Protein AF-A0A1C5D4B4-F1 (afdb_monomer_lite)

Sequence (252 aa):
MCGVSLRTAPATATHTYVEAVPEARPAKRSVLSTEDPLTTAADNFTTGEKWPTLVLRRTPERCGLTLFRKGRPLATHEWNATSPAPDHATVTATAEALSRAFALTDPRPLTHILRSTGNPPRHQSDLLAALS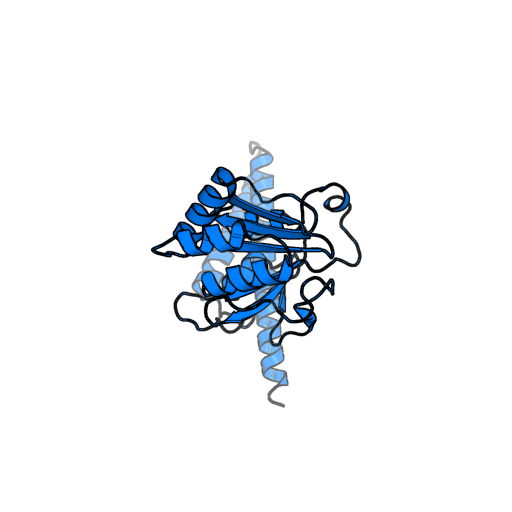LPPLPPGFGDRPEVLDTLPDARVLTRRGLLAGMRSTMTTQDGEHPRAPDGHEPRPPRWWVLRILGLLLFTAAAVHAWSAPDSHPLRATTATLVSLYTAARLTSAWRQRRRARGGAAAASE

Foldseek 3Di:
DQQWKKKWDDQALADIDIATDDDPDDDPVVVPDPDDSVLQVLLVVQAPPQAKDWDWDAAPFKTKIFIDHNSDTQAIAMAGQPDAFDDLVNLQSRLVSLCVRLVNPDSVVSSVLRRDHHDRLVSVQVNCVVSVHGGDQPCRNNDNCRCVPPPPIDIDHDPCNVVQCVQQNDDPPSDRRPRPPLDPPDDPVVVVVLVVLLVVLVVQLVVLVPDPPRDVVSNVVSVVSNVVSVVVVVVVVVSVVVVVVVVVVVVD

Radius of gyration: 24.99 Å; chains: 1; bounding box: 59×64×66 Å

Structure (mmCIF, N/CA/C/O backbone):
data_AF-A0A1C5D4B4-F1
#
_entry.id   AF-A0A1C5D4B4-F1
#
loop_
_atom_site.group_PDB
_atom_site.id
_atom_site.type_symbol
_atom_site.label_atom_id
_atom_site.label_alt_id
_atom_site.label_comp_id
_atom_site.label_asym_id
_atom_site.label_entity_id
_atom_site.label_seq_id
_atom_site.pdbx_PDB_ins_code
_atom_site.Cartn_x
_atom_site.Cartn_y
_atom_site.Cartn_z
_atom_site.occupancy
_atom_site.B_iso_or_equiv
_atom_site.auth_seq_id
_atom_site.auth_comp_id
_atom_site.auth_asym_id
_atom_site.auth_atom_id
_atom_site.pdbx_PDB_model_num
ATOM 1 N N . MET A 1 1 ? 15.988 3.962 -6.054 1.00 43.75 1 MET A N 1
ATOM 2 C CA . MET A 1 1 ? 15.905 2.505 -5.802 1.00 43.75 1 MET A CA 1
ATOM 3 C C . MET A 1 1 ? 16.142 2.261 -4.325 1.00 43.75 1 MET A C 1
ATOM 5 O O . MET A 1 1 ? 17.289 2.296 -3.889 1.00 43.75 1 MET A O 1
ATOM 9 N N . CYS A 1 2 ? 15.069 2.085 -3.560 1.00 46.50 2 CYS A N 1
ATOM 10 C CA . CYS A 1 2 ? 15.152 1.810 -2.130 1.00 46.50 2 CYS A CA 1
ATOM 11 C C . CYS A 1 2 ? 15.635 0.373 -1.927 1.00 46.50 2 CYS A C 1
ATOM 13 O O . CYS A 1 2 ? 15.047 -0.570 -2.448 1.00 46.50 2 CYS A O 1
ATOM 15 N N . GLY A 1 3 ? 16.776 0.221 -1.260 1.00 54.84 3 GLY A N 1
ATOM 16 C CA . GLY A 1 3 ? 17.421 -1.067 -1.013 1.00 54.84 3 GLY A CA 1
ATOM 17 C C . GLY A 1 3 ? 16.862 -1.756 0.223 1.00 54.84 3 GLY A C 1
ATOM 18 O O . GLY A 1 3 ? 17.639 -2.054 1.114 1.00 54.84 3 GLY A O 1
ATOM 19 N N . VAL A 1 4 ? 15.542 -1.932 0.292 1.00 65.31 4 VAL A N 1
ATOM 20 C CA . VAL A 1 4 ? 14.860 -2.560 1.431 1.00 65.31 4 VAL A CA 1
ATOM 21 C C . VAL A 1 4 ? 14.220 -3.856 0.946 1.00 65.31 4 VAL A C 1
ATOM 23 O O . VAL A 1 4 ? 13.516 -3.861 -0.066 1.00 65.31 4 VAL A O 1
ATOM 26 N N . SER A 1 5 ? 14.505 -4.957 1.637 1.00 70.44 5 SER A N 1
ATOM 27 C CA . SER A 1 5 ? 13.829 -6.237 1.423 1.00 70.44 5 SER A CA 1
ATOM 28 C C . SER A 1 5 ? 12.425 -6.178 2.029 1.00 70.44 5 SER A C 1
ATOM 30 O O . SER A 1 5 ? 12.237 -5.588 3.088 1.00 70.44 5 SER A O 1
ATOM 32 N N . LEU A 1 6 ? 11.428 -6.754 1.361 1.00 76.69 6 LEU A N 1
ATOM 33 C CA . LEU A 1 6 ? 10.029 -6.673 1.799 1.00 76.69 6 LEU A CA 1
ATOM 34 C C . LEU A 1 6 ? 9.461 -8.064 1.999 1.00 76.69 6 LEU A C 1
ATOM 36 O O . LEU A 1 6 ? 9.812 -8.980 1.254 1.00 76.69 6 LEU A O 1
ATOM 40 N N . ARG A 1 7 ? 8.530 -8.203 2.937 1.00 80.19 7 ARG A N 1
ATOM 41 C CA . ARG A 1 7 ? 7.702 -9.396 3.078 1.00 80.19 7 ARG A CA 1
ATOM 42 C C . ARG A 1 7 ? 6.258 -9.020 2.774 1.00 80.19 7 ARG A C 1
ATOM 44 O O . ARG A 1 7 ? 5.765 -8.002 3.245 1.00 80.19 7 ARG A O 1
ATOM 51 N N . THR A 1 8 ? 5.606 -9.812 1.930 1.00 83.31 8 THR A N 1
ATOM 52 C CA . THR A 1 8 ? 4.201 -9.632 1.555 1.00 83.31 8 THR A CA 1
ATOM 53 C C . THR A 1 8 ? 3.397 -10.834 2.013 1.00 83.31 8 THR A C 1
ATOM 55 O O . THR A 1 8 ? 3.840 -11.958 1.778 1.00 83.31 8 THR A O 1
ATOM 58 N N . ALA A 1 9 ? 2.223 -10.617 2.594 1.00 81.62 9 ALA A N 1
ATOM 59 C CA . ALA A 1 9 ? 1.297 -11.684 2.966 1.00 81.62 9 ALA A CA 1
ATOM 60 C C . ALA A 1 9 ? -0.116 -11.346 2.465 1.00 81.62 9 ALA A C 1
ATOM 62 O O . ALA A 1 9 ? -0.526 -10.184 2.570 1.00 81.62 9 ALA A O 1
ATOM 63 N N . PRO A 1 10 ? -0.862 -12.311 1.901 1.00 80.62 10 PRO A N 1
ATOM 64 C CA . PRO A 1 10 ? -2.248 -12.074 1.519 1.00 80.62 10 PRO A CA 1
ATOM 65 C C . PRO A 1 10 ? -3.087 -11.800 2.772 1.00 80.62 10 PRO A C 1
ATOM 67 O O . PRO A 1 10 ? -2.999 -12.521 3.762 1.00 80.62 10 PRO A O 1
ATOM 70 N N . ALA A 1 11 ? -3.889 -10.738 2.734 1.00 80.31 11 ALA A N 1
ATOM 71 C CA . ALA A 1 11 ? -4.810 -10.392 3.813 1.00 80.31 11 ALA A CA 1
ATOM 72 C C . ALA A 1 11 ? -6.231 -10.868 3.490 1.00 80.31 11 ALA A C 1
ATOM 74 O O . ALA A 1 11 ? -6.912 -11.470 4.314 1.00 80.31 11 ALA A O 1
ATOM 75 N N . THR A 1 12 ? -6.669 -10.595 2.260 1.00 76.25 12 THR A N 1
ATOM 76 C CA . THR A 1 12 ? -7.921 -11.069 1.650 1.00 76.25 12 THR A CA 1
ATOM 77 C C . THR A 1 12 ? -7.697 -11.220 0.144 1.00 76.25 12 THR A C 1
ATOM 79 O O . THR A 1 12 ? -6.627 -10.880 -0.356 1.00 76.25 12 THR A O 1
ATOM 82 N N . ALA A 1 13 ? -8.716 -11.651 -0.605 1.00 71.31 13 ALA A N 1
ATOM 83 C CA . ALA A 1 13 ? -8.653 -11.744 -2.067 1.00 71.31 13 ALA A CA 1
ATOM 84 C C . ALA A 1 13 ? -8.304 -10.415 -2.775 1.00 71.31 13 ALA A C 1
ATOM 86 O O . ALA A 1 13 ? -7.868 -10.430 -3.921 1.00 71.31 13 ALA A O 1
ATOM 87 N N . THR A 1 14 ? -8.496 -9.267 -2.115 1.00 76.31 14 THR A N 1
ATOM 88 C CA . THR A 1 14 ? -8.289 -7.928 -2.696 1.00 76.31 14 THR A CA 1
ATOM 89 C C . THR A 1 14 ? -7.272 -7.073 -1.937 1.00 76.31 14 THR A C 1
ATOM 91 O O . THR A 1 14 ? -7.019 -5.936 -2.333 1.00 76.31 14 THR A O 1
ATOM 94 N N . HIS A 1 15 ? -6.670 -7.598 -0.864 1.00 82.50 15 HIS A N 1
ATOM 95 C CA . HIS A 1 15 ? -5.750 -6.847 -0.007 1.00 82.50 15 HIS A CA 1
ATOM 96 C C . HIS A 1 15 ? -4.505 -7.662 0.338 1.00 82.50 15 HIS A C 1
ATOM 98 O O . HIS A 1 15 ? -4.584 -8.852 0.641 1.00 82.50 15 HIS A O 1
ATOM 104 N N . THR A 1 16 ? -3.365 -6.977 0.393 1.00 83.75 16 THR A N 1
ATOM 105 C CA . THR A 1 16 ? -2.057 -7.571 0.689 1.00 83.75 16 THR A CA 1
ATOM 106 C C . THR A 1 16 ? -1.363 -6.752 1.768 1.00 83.75 16 THR A C 1
ATOM 108 O O . THR A 1 16 ? -1.218 -5.538 1.624 1.00 83.75 16 THR A O 1
ATOM 111 N N . TYR A 1 17 ? -0.901 -7.409 2.830 1.00 84.88 17 TYR A N 1
ATOM 112 C CA . TYR A 1 17 ? -0.001 -6.793 3.798 1.00 84.88 17 TYR A CA 1
ATOM 113 C C . TYR A 1 17 ? 1.412 -6.734 3.239 1.00 84.88 17 TYR A C 1
ATOM 115 O O . TYR A 1 17 ? 1.869 -7.664 2.573 1.00 84.88 17 TYR A O 1
ATOM 123 N N . VAL A 1 18 ? 2.118 -5.652 3.554 1.00 83.31 18 VAL A N 1
ATOM 124 C CA . VAL A 1 18 ? 3.522 -5.461 3.197 1.00 83.31 18 VAL A CA 1
ATOM 125 C C . VAL A 1 18 ? 4.261 -4.959 4.428 1.00 83.31 18 VAL A C 1
ATOM 127 O O . VAL A 1 18 ? 3.877 -3.944 5.003 1.00 83.31 18 VAL A O 1
ATOM 130 N N . GLU A 1 19 ? 5.332 -5.646 4.809 1.00 83.38 19 GLU A N 1
ATOM 131 C CA . GLU A 1 19 ? 6.266 -5.195 5.840 1.00 83.38 19 GLU A CA 1
ATOM 132 C C . GLU A 1 19 ? 7.680 -5.049 5.263 1.00 83.38 19 GLU A C 1
ATOM 134 O O . GLU A 1 19 ? 8.065 -5.742 4.314 1.00 83.38 19 GLU A O 1
ATOM 139 N N . ALA A 1 20 ? 8.466 -4.136 5.831 1.00 77.06 20 ALA A N 1
ATOM 140 C CA . ALA A 1 20 ? 9.891 -4.040 5.549 1.00 77.06 20 ALA A CA 1
ATOM 141 C C . ALA A 1 20 ? 10.631 -5.073 6.403 1.00 77.06 20 ALA A C 1
ATOM 143 O O . ALA A 1 20 ? 10.491 -5.085 7.621 1.00 77.06 20 ALA A O 1
ATOM 144 N N . VAL A 1 21 ? 11.431 -5.925 5.767 1.00 71.62 21 VAL A N 1
ATOM 145 C CA . VAL A 1 21 ? 12.257 -6.911 6.466 1.00 71.62 21 VAL A CA 1
ATOM 146 C C . VAL A 1 21 ? 13.549 -6.224 6.909 1.00 71.62 21 VAL A C 1
ATOM 148 O O . VAL A 1 21 ? 14.267 -5.694 6.048 1.00 71.62 21 VAL A O 1
ATOM 151 N N . PRO A 1 22 ? 13.875 -6.220 8.213 1.00 64.44 22 PRO A N 1
ATOM 152 C CA . PRO A 1 22 ? 15.134 -5.667 8.686 1.00 64.44 22 PRO A CA 1
ATOM 153 C C . PRO A 1 22 ? 16.305 -6.467 8.100 1.00 64.44 22 PRO A C 1
ATOM 155 O O . PRO A 1 22 ? 16.443 -7.671 8.305 1.00 64.44 22 PRO A O 1
ATOM 158 N N . GLU A 1 23 ? 17.166 -5.807 7.321 1.00 59.28 23 GLU A N 1
ATOM 159 C CA . GLU A 1 23 ? 18.346 -6.465 6.761 1.00 59.28 23 GLU A CA 1
ATOM 160 C C . GLU A 1 23 ? 19.414 -6.645 7.849 1.00 59.28 23 GLU A C 1
ATOM 162 O O . GLU A 1 23 ? 19.837 -5.680 8.481 1.00 59.28 23 GLU A O 1
ATOM 167 N N . ALA A 1 24 ? 19.935 -7.869 7.999 1.00 50.56 24 ALA A N 1
ATOM 168 C CA . ALA A 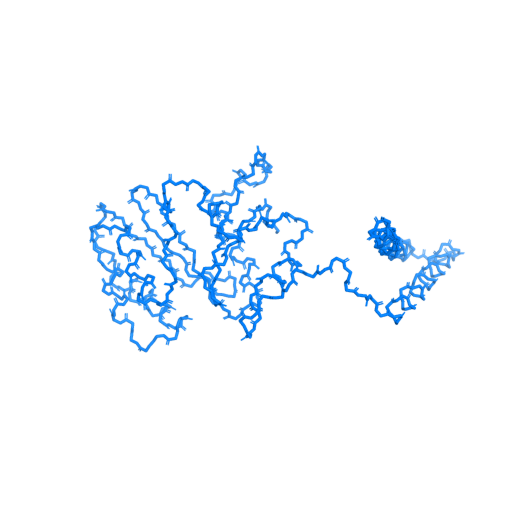1 24 ? 21.011 -8.192 8.947 1.00 50.56 24 ALA A CA 1
ATOM 169 C C . ALA A 1 24 ? 22.305 -7.372 8.735 1.00 50.56 24 ALA A C 1
ATOM 171 O O . ALA A 1 24 ? 23.169 -7.320 9.610 1.00 50.56 24 ALA A O 1
ATOM 172 N N . ARG A 1 25 ? 22.466 -6.734 7.567 1.00 47.28 25 ARG A N 1
ATOM 173 C CA . ARG A 1 25 ? 23.519 -5.750 7.290 1.00 47.28 25 ARG A CA 1
ATOM 174 C C . ARG A 1 25 ? 22.918 -4.551 6.554 1.00 47.28 25 ARG A C 1
ATOM 176 O O . ARG A 1 25 ? 22.780 -4.629 5.333 1.00 47.28 25 ARG A O 1
ATOM 183 N N . PRO A 1 26 ? 22.594 -3.446 7.248 1.00 52.06 26 PRO A N 1
ATOM 184 C CA . PRO A 1 26 ? 22.059 -2.261 6.593 1.00 52.06 26 PRO A CA 1
ATOM 185 C C . PRO A 1 26 ? 23.068 -1.731 5.569 1.00 52.06 26 PRO A C 1
ATOM 187 O O . PRO A 1 26 ? 24.262 -1.581 5.850 1.00 52.06 26 PRO A O 1
ATOM 190 N N . ALA A 1 27 ? 22.611 -1.454 4.348 1.00 51.59 27 ALA A N 1
ATOM 191 C CA . ALA A 1 27 ? 23.454 -0.810 3.350 1.00 51.59 27 ALA A CA 1
ATOM 192 C C . ALA A 1 27 ? 23.889 0.577 3.863 1.00 51.59 27 ALA A C 1
ATOM 194 O O . ALA A 1 27 ? 23.073 1.325 4.385 1.00 51.59 27 ALA A O 1
ATOM 195 N N . LYS A 1 28 ? 25.151 0.985 3.649 1.00 48.19 28 LYS A N 1
ATOM 196 C CA . LYS A 1 28 ? 25.704 2.278 4.132 1.00 48.19 28 LYS A CA 1
ATOM 197 C C . LYS A 1 28 ? 24.848 3.524 3.815 1.00 48.19 28 LYS A C 1
ATOM 199 O O . LYS A 1 28 ? 25.012 4.547 4.463 1.00 48.19 28 LYS A O 1
ATOM 204 N N . ARG A 1 29 ? 23.948 3.450 2.825 1.00 44.69 29 ARG A N 1
ATOM 205 C CA . ARG A 1 29 ? 23.011 4.522 2.447 1.00 44.69 29 ARG A CA 1
ATOM 206 C C . ARG A 1 29 ? 21.689 4.535 3.227 1.00 44.69 29 ARG A C 1
ATOM 208 O O . ARG A 1 29 ? 21.081 5.594 3.285 1.00 44.69 29 ARG A O 1
ATOM 215 N N . SER A 1 30 ? 21.236 3.418 3.803 1.00 42.78 30 SER A N 1
ATOM 216 C CA . SER A 1 30 ? 19.984 3.374 4.580 1.00 42.78 30 SER A CA 1
ATOM 217 C C . SER A 1 30 ? 20.132 4.002 5.968 1.00 42.78 30 SER A C 1
ATOM 219 O O . SER A 1 30 ? 19.149 4.455 6.530 1.00 42.78 30 SER A O 1
ATOM 221 N N . VAL A 1 31 ? 21.363 4.100 6.482 1.00 46.94 31 VAL A N 1
ATOM 222 C CA . VAL A 1 31 ? 21.688 4.743 7.771 1.00 46.94 31 VAL A CA 1
ATOM 223 C C . VAL A 1 31 ? 21.490 6.270 7.735 1.00 46.94 31 VAL A C 1
ATOM 225 O O . VAL A 1 31 ? 21.356 6.898 8.775 1.00 46.94 31 VAL A O 1
ATOM 228 N N . LEU A 1 32 ? 21.454 6.874 6.541 1.00 37.88 32 LEU A N 1
ATOM 229 C CA . LEU A 1 32 ? 21.316 8.325 6.352 1.00 37.88 32 LEU A CA 1
ATOM 230 C C . LEU A 1 32 ? 19.879 8.776 6.055 1.00 37.88 32 LEU A C 1
ATOM 232 O O . LEU A 1 32 ? 19.644 9.970 5.896 1.00 37.88 32 LEU A O 1
ATOM 236 N N . SER A 1 33 ? 18.928 7.847 5.930 1.00 42.91 33 SER A N 1
ATOM 237 C CA . SER A 1 33 ? 17.531 8.195 5.683 1.00 42.91 33 SER A CA 1
ATOM 238 C C . SER A 1 33 ? 16.797 8.288 7.016 1.00 42.91 33 SER A C 1
ATOM 240 O O . SER A 1 33 ? 16.675 7.301 7.733 1.00 42.91 33 SER A O 1
ATOM 242 N N . THR A 1 34 ? 16.336 9.490 7.352 1.00 51.94 34 THR A N 1
ATOM 243 C CA . THR A 1 34 ? 15.424 9.751 8.477 1.00 51.94 34 THR A CA 1
ATOM 244 C C . THR A 1 34 ? 13.981 9.354 8.161 1.00 51.94 34 THR A C 1
ATOM 246 O O . THR A 1 34 ? 13.129 9.381 9.047 1.00 51.94 34 THR A O 1
ATOM 249 N N . GLU A 1 35 ? 13.694 9.002 6.906 1.00 55.44 35 GLU A N 1
ATOM 250 C CA . GLU A 1 35 ? 12.378 8.558 6.466 1.00 55.44 35 GLU A CA 1
ATOM 251 C C . GLU A 1 35 ? 12.188 7.065 6.729 1.00 55.44 35 GLU A C 1
ATOM 253 O O . GLU A 1 35 ? 13.082 6.246 6.516 1.00 55.44 35 GLU A O 1
ATOM 258 N N . ASP A 1 36 ? 10.984 6.717 7.177 1.00 67.88 36 ASP A N 1
ATOM 259 C CA . ASP A 1 36 ? 10.576 5.334 7.384 1.00 67.88 36 ASP A CA 1
ATOM 260 C C . ASP A 1 36 ? 10.713 4.549 6.060 1.00 67.88 36 ASP A C 1
ATOM 262 O O . ASP A 1 36 ? 10.088 4.927 5.058 1.00 67.88 36 ASP A O 1
ATOM 266 N N . PRO A 1 37 ? 11.500 3.454 6.028 1.00 68.69 37 PRO A N 1
ATOM 267 C CA . PRO A 1 37 ? 11.786 2.694 4.813 1.00 68.69 37 PRO A CA 1
ATOM 268 C C . PRO A 1 37 ? 10.524 2.242 4.075 1.00 68.69 37 PRO A C 1
ATOM 270 O O . PRO A 1 37 ? 10.536 2.143 2.847 1.00 68.69 37 PRO A O 1
ATOM 273 N N . LEU A 1 38 ? 9.425 2.005 4.799 1.00 73.19 38 LEU A N 1
ATOM 274 C CA . LEU A 1 38 ? 8.149 1.577 4.228 1.00 73.19 38 LEU A CA 1
ATOM 275 C C . LEU A 1 38 ? 7.438 2.704 3.468 1.00 73.19 38 LEU A C 1
ATOM 277 O O . LEU A 1 38 ? 6.719 2.462 2.504 1.00 73.19 38 LEU A O 1
ATOM 281 N N . THR A 1 39 ? 7.699 3.947 3.855 1.00 72.19 39 THR A N 1
ATOM 282 C CA . THR A 1 39 ? 7.137 5.157 3.240 1.00 72.19 39 THR A CA 1
ATOM 283 C C . THR A 1 39 ? 7.833 5.453 1.920 1.00 72.19 39 THR A C 1
ATOM 285 O O . THR A 1 39 ? 7.178 5.639 0.896 1.00 72.19 39 THR A O 1
ATOM 288 N N . THR A 1 40 ? 9.166 5.374 1.902 1.00 70.62 40 THR A N 1
ATOM 289 C CA . THR A 1 40 ? 9.937 5.483 0.658 1.00 70.62 40 THR A CA 1
ATOM 290 C C . THR A 1 40 ? 9.654 4.303 -0.279 1.00 70.62 40 THR A C 1
ATOM 292 O O . THR A 1 40 ? 9.692 4.430 -1.503 1.00 70.62 40 THR A O 1
ATOM 295 N N . ALA A 1 41 ? 9.364 3.126 0.273 1.00 70.81 41 ALA A N 1
ATOM 296 C CA . ALA A 1 41 ? 8.949 1.962 -0.495 1.00 70.81 41 ALA A CA 1
ATOM 297 C C . ALA A 1 41 ? 7.549 2.152 -1.120 1.00 70.81 41 ALA A C 1
ATOM 299 O O . ALA A 1 41 ? 7.382 1.906 -2.315 1.00 70.81 41 ALA A O 1
ATOM 300 N N . ALA A 1 42 ? 6.582 2.679 -0.359 1.00 71.31 42 ALA A N 1
ATOM 301 C CA . ALA A 1 42 ? 5.220 2.957 -0.822 1.00 71.31 42 ALA A CA 1
ATOM 302 C C . ALA A 1 42 ? 5.162 3.950 -1.996 1.00 71.31 42 ALA A C 1
ATOM 304 O O . ALA A 1 42 ? 4.368 3.751 -2.919 1.00 71.31 42 ALA A O 1
ATOM 305 N N . ASP A 1 43 ? 6.029 4.968 -2.015 1.00 70.00 43 ASP A N 1
ATOM 306 C CA . ASP A 1 43 ? 6.180 5.875 -3.165 1.00 70.00 43 ASP A CA 1
ATOM 307 C C . ASP A 1 43 ? 6.513 5.088 -4.453 1.00 70.00 43 ASP A C 1
ATOM 309 O O . ASP A 1 43 ? 5.812 5.153 -5.470 1.00 70.00 43 ASP A O 1
ATOM 313 N N . ASN A 1 44 ? 7.508 4.201 -4.373 1.00 68.44 44 ASN A N 1
ATOM 314 C CA . ASN A 1 44 ? 7.907 3.376 -5.512 1.00 68.44 44 ASN A CA 1
ATOM 315 C C . ASN A 1 44 ? 6.820 2.369 -5.935 1.00 68.44 44 ASN A C 1
ATOM 317 O O . ASN A 1 44 ? 6.689 2.108 -7.129 1.00 68.44 44 ASN A O 1
ATOM 321 N N . PHE A 1 45 ? 6.043 1.804 -5.001 1.00 67.31 45 PHE A N 1
ATOM 322 C CA . PHE A 1 45 ? 4.991 0.821 -5.326 1.00 67.31 45 PHE A CA 1
ATOM 323 C C . PHE A 1 45 ? 3.775 1.440 -5.975 1.00 67.31 45 PHE A C 1
ATOM 325 O O . PHE A 1 45 ? 3.186 0.859 -6.879 1.00 67.31 45 PHE A O 1
ATOM 332 N N . THR A 1 46 ? 3.392 2.616 -5.500 1.00 66.44 46 THR A N 1
ATOM 333 C CA . THR A 1 46 ? 2.186 3.273 -5.987 1.00 66.44 46 THR A CA 1
ATOM 334 C C . THR A 1 46 ? 2.439 4.039 -7.281 1.00 66.44 46 THR A C 1
ATOM 336 O O . THR A 1 46 ? 1.487 4.467 -7.931 1.00 66.44 46 THR A O 1
ATOM 339 N N . THR A 1 47 ? 3.696 4.200 -7.705 1.00 66.50 47 THR A N 1
ATOM 340 C CA . THR A 1 47 ? 4.050 4.860 -8.965 1.00 66.50 47 THR A CA 1
ATOM 341 C C . THR A 1 47 ? 3.526 4.072 -10.175 1.00 66.50 47 THR A C 1
ATOM 343 O O . THR A 1 47 ? 4.014 2.995 -10.499 1.00 66.50 47 THR A O 1
ATOM 346 N N . GLY A 1 48 ? 2.546 4.645 -10.884 1.00 66.19 48 GLY A N 1
ATOM 347 C CA . GLY A 1 48 ? 1.922 4.044 -12.075 1.00 66.19 48 GLY A CA 1
ATOM 348 C C . GLY A 1 48 ? 0.683 3.192 -11.789 1.00 66.19 48 GLY A C 1
ATOM 349 O O . GLY A 1 48 ? -0.032 2.826 -12.720 1.00 66.19 48 GLY A O 1
ATOM 350 N N . GLU A 1 49 ? 0.381 2.956 -10.516 1.00 70.75 49 GLU A N 1
ATOM 351 C CA . GLU A 1 49 ? -0.740 2.137 -10.077 1.00 70.75 49 GLU A CA 1
ATOM 352 C C . GLU A 1 49 ? -1.968 2.988 -9.714 1.00 70.75 49 GLU A C 1
ATOM 354 O O . GLU A 1 49 ? -1.871 4.162 -9.334 1.00 70.75 49 GLU A O 1
ATOM 359 N N . LYS A 1 50 ? -3.165 2.413 -9.882 1.00 72.94 50 LYS A N 1
ATOM 360 C CA . LYS A 1 50 ? -4.439 3.121 -9.636 1.00 72.94 50 LYS A CA 1
ATOM 361 C C . LYS A 1 50 ? -4.960 2.958 -8.207 1.00 72.94 50 LYS A C 1
ATOM 363 O O . LYS A 1 50 ? -5.774 3.784 -7.780 1.00 72.94 50 LYS A O 1
ATOM 368 N N . TRP A 1 51 ? -4.508 1.925 -7.503 1.00 78.38 51 TRP A N 1
ATOM 369 C CA . TRP A 1 51 ? -4.968 1.561 -6.167 1.00 78.38 51 TRP A CA 1
ATOM 370 C C . TRP A 1 51 ? -4.299 2.418 -5.074 1.00 78.38 51 TRP A C 1
ATOM 372 O O . TRP A 1 51 ? -3.148 2.838 -5.231 1.00 78.38 51 TRP A O 1
ATOM 382 N N . PRO A 1 52 ? -5.023 2.745 -3.987 1.00 86.94 52 PRO A N 1
ATOM 383 C CA . PRO A 1 52 ? -4.453 3.435 -2.834 1.00 86.94 52 PRO A CA 1
ATOM 384 C C . PRO A 1 52 ? -3.591 2.485 -1.991 1.00 86.94 52 PRO A C 1
ATOM 386 O O . PRO A 1 52 ? -3.807 1.278 -1.973 1.00 86.94 52 PRO A O 1
ATOM 389 N N . THR A 1 53 ? -2.620 3.029 -1.260 1.00 88.25 53 THR A N 1
ATOM 390 C CA . THR A 1 53 ? -1.830 2.287 -0.264 1.00 88.25 53 THR A CA 1
ATOM 391 C C . THR A 1 53 ? -1.942 2.978 1.082 1.00 88.25 53 THR A C 1
ATOM 393 O O . THR A 1 53 ? -1.747 4.187 1.170 1.00 88.25 53 THR A O 1
ATOM 396 N N . LEU A 1 54 ? -2.243 2.216 2.131 1.00 89.88 54 LEU A N 1
ATOM 397 C CA . LEU A 1 54 ? -2.306 2.720 3.497 1.00 89.88 54 LEU A CA 1
ATOM 398 C C . LEU A 1 54 ? -1.108 2.182 4.279 1.00 89.88 54 LEU A C 1
ATOM 400 O O . LEU A 1 54 ? -1.012 0.985 4.535 1.00 89.88 54 LEU A O 1
ATOM 404 N N . VAL A 1 55 ? -0.187 3.070 4.641 1.00 90.44 55 VAL A N 1
ATOM 405 C CA . VAL A 1 55 ? 0.950 2.748 5.505 1.00 90.44 55 VAL A CA 1
ATOM 406 C C . VAL A 1 55 ? 0.519 2.995 6.939 1.00 90.44 55 VAL A C 1
ATOM 408 O O . VAL A 1 55 ? 0.156 4.117 7.284 1.00 90.44 55 VAL A O 1
ATOM 411 N N . LEU A 1 56 ? 0.542 1.958 7.769 1.00 91.00 56 LEU A N 1
ATOM 412 C CA . LEU A 1 56 ? 0.193 2.043 9.183 1.00 91.00 56 LEU A CA 1
ATOM 413 C C . LEU A 1 56 ? 1.460 1.998 10.022 1.00 91.00 56 LEU A C 1
ATOM 415 O O . LEU A 1 56 ? 2.370 1.219 9.750 1.00 91.00 56 LEU A O 1
ATOM 419 N N . ARG A 1 57 ? 1.498 2.819 11.067 1.00 89.19 57 ARG A N 1
ATOM 420 C CA . ARG A 1 57 ? 2.588 2.855 12.038 1.00 89.19 57 ARG A CA 1
ATOM 421 C C . ARG A 1 57 ? 2.021 2.677 13.432 1.00 89.19 57 ARG A C 1
ATOM 423 O O . ARG A 1 57 ? 0.953 3.208 13.747 1.00 89.19 57 ARG A O 1
ATOM 430 N N . ARG A 1 58 ? 2.740 1.940 14.266 1.00 87.69 58 ARG A N 1
ATOM 431 C CA . ARG A 1 58 ? 2.411 1.772 15.676 1.00 87.69 58 ARG A CA 1
ATOM 432 C C . ARG A 1 58 ? 3.698 1.681 16.478 1.00 87.69 58 ARG A C 1
ATOM 434 O O . ARG A 1 58 ? 4.562 0.865 16.179 1.00 87.69 58 ARG A O 1
ATOM 441 N N . THR A 1 59 ? 3.799 2.535 17.479 1.00 80.88 59 THR A N 1
ATOM 442 C CA . THR A 1 59 ? 4.771 2.477 18.565 1.00 80.88 59 THR A CA 1
ATOM 443 C C . THR A 1 59 ? 3.995 2.409 19.886 1.00 80.88 59 THR A C 1
ATOM 445 O O . THR A 1 59 ? 2.783 2.649 19.883 1.00 80.88 59 THR A O 1
ATOM 448 N N . PRO A 1 60 ? 4.651 2.108 21.021 1.00 73.75 60 PRO A N 1
ATOM 449 C CA . PRO A 1 60 ? 3.968 2.043 22.315 1.00 73.75 60 PRO A CA 1
ATOM 450 C C . PRO A 1 60 ? 3.197 3.322 22.681 1.00 73.75 60 PRO A C 1
ATOM 452 O O . PRO A 1 60 ? 2.176 3.255 23.356 1.00 73.75 60 PRO A O 1
ATOM 455 N N . GLU A 1 61 ? 3.656 4.485 22.210 1.00 76.94 61 GLU A N 1
ATOM 456 C CA . GLU A 1 61 ? 3.072 5.788 22.556 1.00 76.94 61 GLU A CA 1
ATOM 457 C C . GLU A 1 61 ? 2.200 6.394 21.443 1.00 76.94 61 GLU A C 1
ATOM 459 O O . GLU A 1 61 ? 1.369 7.267 21.711 1.00 76.94 61 GLU A O 1
ATOM 464 N N . ARG A 1 62 ? 2.395 5.978 20.183 1.00 85.56 62 ARG A N 1
ATOM 465 C CA . ARG A 1 62 ? 1.830 6.653 19.003 1.00 85.56 62 ARG A CA 1
ATOM 466 C C . ARG A 1 62 ? 1.335 5.649 17.972 1.00 85.56 62 ARG A C 1
ATOM 468 O O . ARG A 1 62 ? 2.024 4.695 17.624 1.00 85.56 62 ARG A O 1
ATOM 475 N N . CYS A 1 63 ? 0.157 5.897 17.416 1.00 89.31 63 CYS A N 1
ATOM 476 C CA . CYS A 1 63 ? -0.340 5.193 16.235 1.00 89.31 63 CYS A CA 1
ATOM 477 C C . CYS A 1 63 ? -0.502 6.196 15.102 1.00 89.31 63 CYS A C 1
ATOM 479 O O . CYS A 1 63 ? -1.003 7.291 15.319 1.00 89.31 63 CYS A O 1
ATOM 481 N N . GLY A 1 64 ? -0.116 5.834 13.888 1.00 90.62 64 GLY A N 1
ATOM 482 C CA . GLY A 1 64 ? -0.217 6.727 12.744 1.00 90.62 64 GLY A CA 1
ATOM 483 C C . GLY A 1 64 ? -0.610 6.008 11.471 1.00 90.62 64 GLY A C 1
ATOM 484 O O . GLY A 1 64 ? -0.564 4.778 11.375 1.00 90.62 64 GLY A O 1
ATOM 485 N N . LEU A 1 65 ? -0.994 6.804 10.485 1.00 93.62 65 LEU A N 1
ATOM 486 C CA . LEU A 1 65 ? -1.251 6.350 9.132 1.00 93.62 65 LEU A CA 1
ATOM 487 C C . LEU A 1 65 ? -0.751 7.364 8.114 1.00 93.62 65 LEU A C 1
ATOM 489 O O . LEU A 1 65 ? -0.729 8.572 8.358 1.00 93.62 65 LEU A O 1
ATOM 493 N N . THR A 1 66 ? -0.414 6.864 6.935 1.00 92.75 66 THR A N 1
ATOM 494 C CA . THR A 1 66 ? -0.168 7.681 5.753 1.00 92.75 66 THR A CA 1
ATOM 495 C C . THR A 1 66 ? -0.829 7.031 4.549 1.00 92.75 66 THR A C 1
ATOM 497 O O . THR A 1 66 ? -0.563 5.875 4.218 1.00 92.75 66 THR A O 1
ATOM 500 N N . LEU A 1 67 ? -1.709 7.780 3.893 1.00 92.19 67 LEU A N 1
ATOM 501 C CA . LEU A 1 67 ? -2.358 7.385 2.653 1.00 92.19 67 LEU A CA 1
ATOM 502 C C . LEU A 1 67 ? -1.479 7.795 1.471 1.00 92.19 67 LEU A C 1
ATOM 504 O O . LEU A 1 67 ? -1.187 8.976 1.297 1.00 92.19 67 LEU A O 1
ATOM 508 N N . PHE A 1 68 ? -1.138 6.837 0.621 1.00 89.69 68 PHE A N 1
ATOM 509 C CA . PHE A 1 68 ? -0.417 7.034 -0.629 1.00 89.69 68 PHE A CA 1
ATOM 510 C C . PHE A 1 68 ? -1.304 6.747 -1.836 1.00 89.69 68 PHE A C 1
ATOM 512 O O . PHE A 1 68 ? -2.111 5.814 -1.839 1.00 89.69 68 PHE A O 1
ATOM 519 N N . ARG A 1 69 ? -1.114 7.525 -2.903 1.00 85.25 69 ARG A N 1
ATOM 520 C CA . ARG A 1 69 ? -1.696 7.257 -4.221 1.00 85.25 69 ARG A CA 1
ATOM 521 C C . ARG A 1 69 ? -0.775 7.798 -5.306 1.00 85.25 69 ARG A C 1
ATOM 523 O O . ARG A 1 69 ? -0.375 8.958 -5.245 1.00 85.25 69 ARG A O 1
ATOM 530 N N . LYS A 1 70 ? -0.486 6.996 -6.337 1.00 84.38 70 LYS A N 1
ATOM 531 C CA . LYS A 1 70 ? 0.368 7.408 -7.469 1.00 84.38 70 LYS A CA 1
ATOM 532 C C . LYS A 1 70 ? 1.741 7.964 -7.040 1.00 84.38 70 LYS A C 1
ATOM 534 O O . LYS A 1 70 ? 2.182 8.978 -7.575 1.00 84.38 70 LYS A O 1
ATOM 539 N N . GLY A 1 71 ? 2.374 7.358 -6.041 1.00 78.19 71 GLY A N 1
ATOM 540 C CA . GLY A 1 71 ? 3.662 7.785 -5.481 1.00 78.19 71 GLY A CA 1
ATOM 541 C C . GLY A 1 71 ? 3.575 8.921 -4.460 1.00 78.19 71 GLY A C 1
ATOM 542 O O . GLY A 1 71 ? 4.544 9.242 -3.787 1.00 78.19 71 GLY A O 1
ATOM 543 N N . ARG A 1 72 ? 2.411 9.559 -4.291 1.00 83.81 72 ARG A N 1
ATOM 544 C CA . ARG A 1 72 ? 2.299 10.771 -3.470 1.00 83.81 72 ARG A CA 1
ATOM 545 C C . ARG A 1 72 ? 1.574 10.508 -2.152 1.00 83.81 72 ARG A C 1
ATOM 547 O O . ARG A 1 72 ? 0.515 9.870 -2.187 1.00 83.81 72 ARG A O 1
ATOM 554 N N . PRO A 1 73 ? 2.079 11.028 -1.017 1.00 88.56 73 PRO A N 1
ATOM 555 C CA . PRO A 1 73 ? 1.312 11.061 0.218 1.00 88.56 73 PRO A CA 1
ATOM 556 C C . PRO A 1 73 ? 0.142 12.035 0.040 1.00 88.56 73 PRO A C 1
ATOM 558 O O . PRO A 1 73 ? 0.328 13.184 -0.360 1.00 88.56 73 PRO A O 1
ATOM 561 N N . LEU A 1 74 ? -1.075 11.558 0.285 1.00 90.75 74 LEU A N 1
ATOM 562 C CA . LEU A 1 74 ? -2.306 12.343 0.182 1.00 90.75 74 LEU A CA 1
ATOM 563 C C . LEU A 1 74 ? -2.795 12.842 1.537 1.00 90.75 74 LEU A C 1
ATOM 565 O O . LEU A 1 74 ? -3.372 13.921 1.613 1.00 90.75 74 LEU A O 1
ATOM 569 N N . ALA A 1 75 ? -2.606 12.042 2.583 1.00 92.62 75 ALA A N 1
ATOM 570 C CA . ALA A 1 75 ? -3.012 12.386 3.934 1.00 92.62 75 ALA A CA 1
ATOM 571 C C . ALA A 1 75 ? -2.158 11.633 4.951 1.00 92.62 75 ALA A C 1
ATOM 573 O O . ALA A 1 75 ? -1.786 10.480 4.723 1.00 92.62 75 ALA A O 1
ATOM 574 N N . THR A 1 76 ? -1.899 12.279 6.081 1.00 92.94 76 THR A N 1
ATOM 575 C CA . THR A 1 76 ? -1.158 11.717 7.209 1.00 92.94 76 THR A CA 1
ATOM 576 C C . THR A 1 76 ? -1.917 12.051 8.476 1.00 92.94 76 THR A C 1
ATOM 578 O O . THR A 1 76 ? -2.358 13.185 8.642 1.00 92.94 76 THR A O 1
ATOM 581 N N . HIS A 1 77 ? -2.052 11.075 9.366 1.00 94.06 77 HIS A N 1
ATOM 582 C CA . HIS A 1 77 ? -2.693 11.274 10.660 1.00 94.06 77 HIS A CA 1
ATOM 583 C C . HIS A 1 77 ? -1.953 10.513 11.748 1.00 94.06 77 HIS A C 1
ATOM 585 O O . HIS A 1 77 ? -1.466 9.407 11.513 1.00 94.06 77 HIS A O 1
ATOM 591 N N . GLU A 1 78 ? -1.881 11.107 12.934 1.00 92.12 78 GLU A N 1
ATOM 592 C CA . GLU A 1 78 ? -1.247 10.528 14.115 1.00 92.12 78 GLU A CA 1
ATOM 593 C C . GLU A 1 78 ? -2.198 10.659 15.306 1.00 92.12 78 GLU A C 1
ATOM 595 O O . GLU A 1 78 ? -2.690 11.741 15.621 1.00 92.12 78 GLU A O 1
ATOM 600 N N . TRP A 1 79 ? -2.443 9.539 15.978 1.00 90.94 79 TRP A N 1
ATOM 601 C CA . TRP A 1 79 ? -3.042 9.486 17.299 1.00 90.94 79 TRP A CA 1
ATOM 602 C C . TRP A 1 79 ? -1.933 9.329 18.332 1.00 90.94 79 TRP A C 1
ATOM 604 O O . TRP A 1 79 ? -1.189 8.343 18.332 1.00 90.94 79 TRP A O 1
ATOM 614 N N . ASN A 1 80 ? -1.871 10.279 19.253 1.00 86.06 80 ASN A N 1
ATOM 615 C CA . ASN A 1 80 ? -0.996 10.228 20.410 1.00 86.06 80 ASN A CA 1
ATOM 616 C C . ASN A 1 80 ? -1.866 10.209 21.673 1.00 86.06 80 ASN A C 1
ATOM 618 O O . ASN A 1 80 ? -2.737 11.063 21.836 1.00 86.06 80 ASN A O 1
ATOM 622 N N . ALA A 1 81 ? -1.628 9.236 22.557 1.00 79.81 81 ALA A N 1
ATOM 623 C CA . ALA A 1 81 ? -2.408 9.051 23.780 1.00 79.81 81 ALA A CA 1
ATOM 624 C C . ALA A 1 81 ? -2.326 10.251 24.744 1.00 79.81 81 ALA A C 1
ATOM 626 O O . ALA A 1 81 ? -3.244 10.465 25.531 1.00 79.81 81 ALA A O 1
ATOM 627 N N . THR A 1 82 ? -1.241 11.031 24.683 1.00 79.69 82 THR A N 1
ATOM 628 C CA . THR A 1 82 ? -0.973 12.153 25.599 1.00 79.69 82 THR A CA 1
ATOM 629 C C . THR A 1 82 ? -1.223 13.526 24.979 1.00 79.69 82 THR A C 1
ATOM 631 O O . THR A 1 82 ? -1.182 14.532 25.685 1.00 79.69 82 THR A O 1
ATOM 634 N N . SER A 1 83 ? -1.474 13.597 23.669 1.00 76.75 83 SER A N 1
ATOM 635 C CA . SER A 1 83 ? -1.695 14.871 22.979 1.00 76.75 83 SER A CA 1
ATOM 636 C C . SER A 1 83 ? -3.162 15.300 23.019 1.00 76.75 83 SER A C 1
ATOM 638 O O . SER A 1 83 ? -4.057 14.451 23.068 1.00 76.75 83 SER A O 1
ATOM 640 N N . PRO A 1 84 ? -3.431 16.617 22.967 1.00 78.38 84 PRO A N 1
ATOM 641 C CA . PRO A 1 84 ? -4.787 17.121 22.804 1.00 78.38 84 PRO A CA 1
ATOM 642 C C . PRO A 1 84 ? -5.415 16.610 21.503 1.00 78.38 84 PRO A C 1
ATOM 644 O O . PRO A 1 84 ? -4.723 16.164 20.584 1.00 78.38 84 PRO A O 1
ATOM 647 N N . ALA A 1 85 ? -6.746 16.692 21.431 1.00 78.12 85 ALA A N 1
ATOM 648 C CA . ALA A 1 85 ? -7.487 16.266 20.253 1.00 78.12 85 ALA A CA 1
ATOM 649 C C . ALA A 1 85 ? -6.947 16.965 18.987 1.00 78.12 85 ALA A C 1
ATOM 651 O O . ALA A 1 85 ? -6.716 18.179 19.017 1.00 78.12 85 ALA A O 1
ATOM 652 N N . PRO A 1 86 ? -6.755 16.222 17.885 1.00 81.75 86 PRO A N 1
ATOM 653 C CA . PRO A 1 86 ? -6.210 16.772 16.654 1.00 81.75 86 PRO A CA 1
ATOM 654 C C . PRO A 1 86 ? -7.140 17.833 16.057 1.00 81.75 86 PRO A C 1
ATOM 656 O O . PRO A 1 86 ? -8.363 17.794 16.231 1.00 81.75 86 PRO A O 1
ATOM 659 N N . ASP A 1 87 ? -6.537 18.786 15.345 1.00 87.81 87 ASP A N 1
ATOM 660 C CA . ASP A 1 87 ? -7.246 19.892 14.709 1.00 87.81 87 ASP A CA 1
ATOM 661 C C . ASP A 1 87 ? -8.357 19.395 13.764 1.00 87.81 87 ASP A C 1
ATOM 663 O O . ASP A 1 87 ? -8.171 18.481 12.954 1.00 87.81 87 ASP A O 1
ATOM 667 N N . HIS A 1 88 ? -9.531 20.022 13.858 1.00 90.75 88 HIS A N 1
ATOM 668 C CA . HIS A 1 88 ? -10.721 19.583 13.139 1.00 90.75 88 HIS A CA 1
ATOM 669 C C . HIS A 1 88 ? -10.584 19.737 11.622 1.00 90.75 88 HIS A C 1
ATOM 671 O O . HIS A 1 88 ? -11.069 18.872 10.887 1.00 90.75 88 HIS A O 1
ATOM 677 N N . ALA A 1 89 ? -9.924 20.798 11.148 1.00 91.69 89 ALA A N 1
ATOM 678 C CA . ALA A 1 89 ? -9.728 21.014 9.717 1.00 91.69 89 ALA A CA 1
ATOM 679 C C . ALA A 1 89 ? -8.814 19.931 9.127 1.00 91.69 89 ALA A C 1
ATOM 681 O O . ALA A 1 89 ? -9.153 19.305 8.120 1.00 91.69 89 ALA A O 1
ATOM 682 N N . THR A 1 90 ? -7.712 19.632 9.816 1.00 91.25 90 THR A N 1
ATOM 683 C CA . THR A 1 90 ? -6.765 18.573 9.431 1.00 91.25 90 THR A CA 1
ATOM 684 C C . THR A 1 90 ? -7.423 17.187 9.406 1.00 91.25 90 THR A C 1
ATOM 686 O O . THR A 1 90 ? -7.260 16.420 8.450 1.00 91.25 90 THR A O 1
ATOM 689 N N . VAL A 1 91 ? -8.226 16.873 10.428 1.00 94.12 91 VAL A N 1
ATOM 690 C CA . VAL A 1 91 ? -8.971 15.609 10.511 1.00 94.12 91 VAL A CA 1
ATOM 691 C C . VAL A 1 91 ? -9.994 15.480 9.381 1.00 94.12 91 VAL A C 1
ATOM 693 O O . VAL A 1 91 ? -10.096 14.423 8.761 1.00 94.12 91 VAL A O 1
ATOM 696 N N . THR A 1 92 ? -10.726 16.552 9.080 1.00 94.94 92 THR A N 1
ATOM 697 C CA . THR A 1 92 ? -11.741 16.553 8.018 1.00 94.94 92 THR A CA 1
ATOM 698 C C . THR A 1 92 ? -11.099 16.348 6.646 1.00 94.94 92 THR A C 1
ATOM 700 O O . THR A 1 92 ? -11.531 15.476 5.896 1.00 94.94 92 THR A O 1
ATOM 703 N N . ALA A 1 93 ? -9.997 17.046 6.355 1.00 94.31 93 ALA A N 1
ATOM 704 C CA . ALA A 1 93 ? -9.244 16.858 5.113 1.00 94.31 93 ALA A CA 1
ATOM 705 C C . ALA A 1 93 ? -8.725 15.414 4.956 1.00 94.31 93 ALA A C 1
ATOM 707 O O . ALA A 1 93 ? -8.769 14.838 3.865 1.00 94.31 93 ALA A O 1
ATOM 708 N N . THR A 1 94 ? -8.279 14.798 6.055 1.00 95.31 94 THR A N 1
ATOM 709 C CA . THR A 1 94 ? -7.843 13.394 6.075 1.00 95.31 94 THR A CA 1
ATOM 710 C C . THR A 1 94 ? -9.009 12.438 5.812 1.00 95.31 94 THR A C 1
ATOM 712 O O . THR A 1 94 ? -8.889 11.537 4.979 1.00 95.31 94 THR A O 1
ATOM 715 N N . ALA A 1 95 ? -10.156 12.646 6.464 1.00 95.62 95 ALA A N 1
ATOM 716 C CA . ALA A 1 95 ? -11.371 11.859 6.248 1.00 95.62 95 ALA A CA 1
ATOM 717 C C . ALA A 1 95 ? -11.871 11.951 4.795 1.00 95.62 95 ALA A C 1
ATOM 719 O O . ALA A 1 95 ? -12.250 10.945 4.192 1.00 95.62 95 ALA A O 1
ATOM 720 N N . GLU A 1 96 ? -11.820 13.137 4.189 1.00 94.31 96 GLU A N 1
ATOM 721 C CA . GLU A 1 96 ? -12.153 13.354 2.777 1.00 94.31 96 GLU A CA 1
ATOM 722 C C . GLU A 1 96 ? -11.164 12.677 1.821 1.00 94.31 96 GLU A C 1
ATOM 724 O O . GLU A 1 96 ? -11.540 12.184 0.756 1.00 94.31 96 GLU A O 1
ATOM 729 N N . ALA A 1 97 ? -9.873 12.658 2.154 1.00 94.19 97 ALA A N 1
ATOM 730 C CA . ALA A 1 97 ? -8.878 11.946 1.359 1.00 94.19 97 ALA A CA 1
ATOM 731 C C . ALA A 1 97 ? -9.100 10.425 1.413 1.00 94.19 97 ALA A C 1
ATOM 733 O O . ALA A 1 97 ? -9.068 9.765 0.372 1.00 94.19 97 ALA A O 1
ATOM 734 N N . LEU A 1 98 ? -9.376 9.884 2.604 1.00 94.00 98 LEU A N 1
ATOM 735 C CA . LEU A 1 98 ? -9.659 8.464 2.815 1.00 94.00 98 LEU A CA 1
ATOM 736 C C . LEU A 1 98 ? -10.963 8.035 2.136 1.00 94.00 98 LEU A C 1
ATOM 738 O O . LEU A 1 98 ? -10.956 7.079 1.365 1.00 94.00 98 LEU A O 1
ATOM 742 N N . SER A 1 99 ? -12.058 8.767 2.342 1.00 92.94 99 SER A N 1
ATOM 743 C CA . SER A 1 99 ? -13.348 8.463 1.704 1.00 92.94 99 SER A CA 1
ATOM 744 C C . SER A 1 99 ? -13.249 8.457 0.178 1.00 92.94 99 SER A C 1
ATOM 746 O O . SER A 1 99 ? -13.716 7.518 -0.460 1.00 92.94 99 SER A O 1
ATOM 748 N N . ARG A 1 100 ? -12.542 9.422 -0.426 1.00 91.62 100 ARG A N 1
ATOM 749 C CA . ARG A 1 100 ? -12.288 9.429 -1.878 1.00 91.62 100 ARG A CA 1
ATOM 750 C C . ARG A 1 100 ? -11.407 8.274 -2.347 1.00 91.62 100 ARG A C 1
ATOM 752 O O . ARG A 1 100 ? -11.592 7.789 -3.461 1.00 91.62 100 ARG A O 1
ATOM 759 N N . ALA A 1 101 ? -10.417 7.868 -1.554 1.00 89.62 101 ALA A N 1
ATOM 760 C CA . ALA A 1 101 ? -9.518 6.775 -1.914 1.00 89.62 101 ALA A CA 1
ATOM 761 C C . ALA A 1 101 ? -10.209 5.405 -1.855 1.00 89.62 101 ALA A C 1
ATOM 763 O O . ALA A 1 101 ? -9.948 4.572 -2.720 1.00 89.62 101 ALA A O 1
ATOM 764 N N . PHE A 1 102 ? -11.106 5.211 -0.886 1.00 87.19 102 PHE A N 1
ATOM 765 C CA . PHE A 1 102 ? -11.832 3.960 -0.645 1.00 87.19 102 PHE A CA 1
ATOM 766 C C . PHE A 1 102 ? -13.297 3.992 -1.118 1.00 87.19 102 PHE A C 1
ATOM 768 O O . PHE A 1 102 ? -14.070 3.104 -0.782 1.00 87.19 102 PHE A O 1
ATOM 775 N N . ALA A 1 103 ? -13.672 4.998 -1.918 1.00 88.25 103 ALA A N 1
ATOM 776 C CA . ALA A 1 103 ? -15.008 5.171 -2.497 1.00 88.25 103 ALA A CA 1
ATOM 777 C C . ALA A 1 103 ? -16.165 5.137 -1.472 1.00 88.25 103 ALA A C 1
ATOM 779 O O . ALA A 1 103 ? -17.240 4.609 -1.752 1.00 88.25 103 ALA A O 1
ATOM 780 N N . LEU A 1 104 ? -15.957 5.727 -0.292 1.00 88.81 104 LEU A N 1
ATOM 781 C CA . LEU A 1 104 ? -16.994 5.873 0.729 1.00 88.81 104 LEU A CA 1
ATOM 782 C C . LEU A 1 104 ? -17.857 7.109 0.463 1.00 88.81 104 LEU A C 1
ATOM 784 O O . LEU A 1 104 ? -17.337 8.192 0.197 1.00 88.81 104 LEU A O 1
ATOM 788 N N . THR A 1 105 ? -19.175 6.953 0.594 1.00 88.31 105 THR A N 1
ATOM 789 C CA . THR A 1 105 ? -20.157 8.023 0.352 1.00 88.31 105 THR A CA 1
ATOM 790 C C . THR A 1 105 ? -20.156 9.097 1.444 1.00 88.31 105 THR A C 1
ATOM 792 O O . THR A 1 105 ? -20.376 10.266 1.144 1.00 88.31 105 THR A O 1
ATOM 795 N N . ASP A 1 106 ? -19.917 8.722 2.706 1.00 89.50 106 ASP A N 1
ATOM 796 C CA . ASP A 1 106 ? -19.985 9.633 3.858 1.00 89.50 106 ASP A CA 1
ATOM 797 C C . ASP A 1 106 ? -18.652 9.661 4.636 1.00 89.50 106 ASP A C 1
ATOM 799 O O . ASP A 1 106 ? -18.257 8.636 5.199 1.00 89.50 106 ASP A O 1
ATOM 803 N N . PRO A 1 107 ? -17.948 10.810 4.708 1.00 92.00 107 PRO A N 1
ATOM 804 C CA . PRO A 1 107 ? -16.708 10.942 5.473 1.00 92.00 107 PRO A CA 1
ATOM 805 C C . PRO A 1 107 ? -16.923 11.142 6.983 1.00 92.00 107 PRO A C 1
ATOM 807 O O . PRO A 1 107 ? -15.969 10.999 7.749 1.00 92.00 107 PRO A O 1
ATOM 810 N N . ARG A 1 108 ? -18.140 11.464 7.450 1.00 92.88 108 ARG A N 1
ATOM 811 C CA . ARG A 1 108 ? -18.402 11.826 8.859 1.00 92.88 108 ARG A CA 1
ATOM 812 C C . ARG A 1 108 ? -17.987 10.750 9.875 1.00 92.88 108 ARG A C 1
ATOM 814 O O . ARG A 1 108 ? -17.398 11.129 10.892 1.00 92.88 108 ARG A O 1
ATOM 821 N N . PRO A 1 109 ? -18.211 9.441 9.635 1.00 92.69 109 PRO A N 1
ATOM 822 C CA . PRO A 1 109 ? -17.738 8.397 10.545 1.00 92.69 109 PRO A CA 1
ATOM 823 C C . PRO A 1 109 ? -16.212 8.393 10.693 1.00 92.69 109 PRO A C 1
ATOM 825 O O . PRO A 1 109 ? -15.699 8.249 11.802 1.00 92.69 109 PRO A O 1
ATOM 828 N N . LEU A 1 110 ? -15.478 8.631 9.600 1.00 93.75 110 LEU A N 1
ATOM 829 C CA . LEU A 1 110 ? -14.015 8.701 9.628 1.00 93.75 110 LEU A CA 1
ATOM 830 C C . LEU A 1 110 ? -13.539 9.915 10.427 1.00 93.75 110 LEU A C 1
ATOM 832 O O . LEU A 1 110 ? -12.641 9.783 11.252 1.00 93.75 110 LEU A O 1
ATOM 836 N N . THR A 1 111 ? -14.170 11.078 10.245 1.00 94.94 111 THR A N 1
ATOM 837 C CA . THR A 1 111 ? -13.873 12.290 11.025 1.00 94.94 111 THR A CA 1
ATOM 838 C C . THR A 1 111 ? -14.033 12.042 12.528 1.00 94.94 111 THR A C 1
ATOM 840 O O . THR A 1 111 ? -13.201 12.491 13.317 1.00 94.94 111 THR A O 1
ATOM 843 N N . HIS A 1 112 ? -15.071 11.303 12.937 1.00 93.69 112 HIS A N 1
ATOM 844 C CA . HIS A 1 112 ? -15.290 10.957 14.343 1.00 93.69 112 HIS A CA 1
ATOM 845 C C . HIS A 1 112 ? -14.168 10.065 14.903 1.00 93.69 112 HIS A C 1
ATOM 847 O O . HIS A 1 112 ? -13.600 10.374 15.951 1.00 93.69 112 HIS A O 1
ATOM 853 N N . ILE A 1 113 ? -13.787 9.009 14.177 1.00 94.44 113 ILE A N 1
ATOM 854 C CA . ILE A 1 113 ? -12.708 8.090 14.580 1.00 94.44 113 ILE A CA 1
ATOM 855 C C . ILE A 1 113 ? -11.357 8.820 14.642 1.00 94.44 113 ILE A C 1
ATOM 857 O O . ILE A 1 113 ? -10.622 8.720 15.623 1.00 94.44 113 ILE A O 1
ATOM 861 N N . LEU A 1 114 ? -11.032 9.615 13.622 1.00 93.56 114 LEU A N 1
ATOM 862 C CA . LEU A 1 114 ? -9.771 10.357 13.543 1.00 93.56 114 LEU A CA 1
ATOM 863 C C . LEU A 1 114 ? -9.635 11.408 14.657 1.00 93.56 114 LEU A C 1
ATOM 865 O O . LEU A 1 114 ? -8.529 11.652 15.133 1.00 93.56 114 LEU A O 1
ATOM 869 N N . ARG A 1 115 ? -10.745 12.003 15.110 1.00 93.38 115 ARG A N 1
ATOM 870 C CA . ARG A 1 115 ? -10.756 12.961 16.228 1.00 93.38 115 ARG A CA 1
ATOM 871 C C . ARG A 1 115 ? -10.738 12.291 17.606 1.00 93.38 115 ARG A C 1
ATOM 873 O O . ARG A 1 115 ? -10.511 12.971 18.606 1.00 93.38 115 ARG A O 1
ATOM 880 N N . SER A 1 116 ? -10.998 10.987 17.675 1.00 89.75 116 SER A N 1
ATOM 881 C CA . SER A 1 116 ? -11.107 10.275 18.945 1.00 89.75 116 SER A CA 1
ATOM 882 C C . SER A 1 116 ? -9.771 10.257 19.695 1.00 89.75 116 SER A C 1
ATOM 884 O O . SER A 1 116 ? -8.709 10.018 19.120 1.00 89.75 116 SER A O 1
ATOM 886 N N . THR A 1 117 ? -9.831 10.520 21.000 1.00 86.88 117 THR A N 1
ATOM 887 C CA . THR A 1 117 ? -8.685 10.506 21.921 1.00 86.88 117 THR A CA 1
ATOM 888 C C . THR A 1 117 ? -8.747 9.274 22.825 1.00 86.88 117 THR A C 1
ATOM 890 O O . THR A 1 117 ? -9.713 8.509 22.795 1.00 86.88 117 THR A O 1
ATOM 893 N N . GLY A 1 118 ? -7.702 9.021 23.611 1.00 85.62 118 GLY A N 1
ATOM 894 C CA . GLY A 1 118 ? -7.638 7.844 24.476 1.00 85.62 118 GLY A CA 1
ATOM 895 C C . GLY A 1 118 ? -6.795 6.747 23.844 1.00 85.62 118 GLY A C 1
ATOM 896 O O . GLY A 1 118 ? -5.599 6.949 23.728 1.00 85.62 118 GLY A O 1
ATOM 897 N N . ASN A 1 119 ? -7.393 5.610 23.468 1.00 88.38 119 ASN A N 1
ATOM 898 C CA . ASN A 1 119 ? -6.698 4.375 23.066 1.00 88.38 119 ASN A CA 1
ATOM 899 C C . ASN A 1 119 ? -6.330 4.362 21.559 1.00 88.38 119 ASN A C 1
ATOM 901 O O . ASN A 1 119 ? -7.181 3.998 20.741 1.00 88.38 119 ASN A O 1
ATOM 905 N N . PRO A 1 120 ? -5.083 4.706 21.160 1.00 89.88 120 PRO A N 1
ATOM 906 C CA . PRO A 1 120 ? -4.725 4.846 19.747 1.00 89.88 120 PRO A CA 1
ATOM 907 C C . PRO A 1 120 ? -4.782 3.528 18.949 1.00 89.88 120 PRO A C 1
ATOM 909 O O . PRO A 1 120 ? -5.298 3.547 17.828 1.00 89.88 120 PRO A O 1
ATOM 912 N N . PRO A 1 121 ? -4.341 2.367 19.490 1.00 89.62 121 PRO A N 1
ATOM 913 C CA . PRO A 1 121 ? -4.509 1.078 18.820 1.00 89.62 121 PRO A CA 1
ATOM 914 C C . PRO A 1 121 ? -5.959 0.731 18.477 1.00 89.62 121 PRO A C 1
ATOM 916 O O . PRO A 1 121 ? -6.222 0.167 17.408 1.00 89.62 121 PRO A O 1
ATOM 919 N N . ARG A 1 122 ? -6.900 1.074 19.366 1.00 91.25 122 ARG A N 1
ATOM 920 C CA . ARG A 1 122 ? -8.331 0.865 19.128 1.00 91.25 122 ARG A CA 1
ATOM 921 C C . ARG A 1 122 ? -8.823 1.732 17.973 1.00 91.25 122 ARG A C 1
ATOM 923 O O . ARG A 1 122 ? -9.371 1.186 17.026 1.00 91.25 122 ARG A O 1
ATOM 930 N N . HIS A 1 123 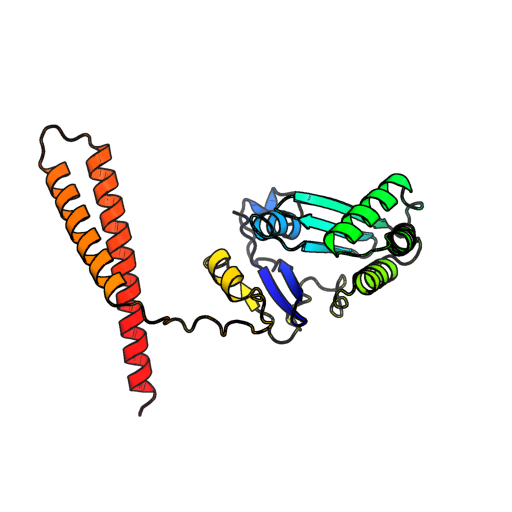? -8.526 3.032 17.988 1.00 91.81 123 HIS A N 1
ATOM 931 C CA . HIS A 1 123 ? -8.945 3.966 16.930 1.00 91.81 123 HIS A CA 1
ATOM 932 C C . HIS A 1 123 ? -8.387 3.594 15.556 1.00 91.81 123 HIS A C 1
ATOM 934 O O . HIS A 1 123 ? -9.084 3.685 14.549 1.00 91.81 123 HIS A O 1
ATOM 940 N N . GLN A 1 124 ? -7.145 3.106 15.510 1.00 92.31 124 GLN A N 1
ATOM 941 C CA . GLN A 1 124 ? -6.554 2.589 14.277 1.00 92.31 124 GLN A CA 1
ATOM 942 C C . GLN A 1 124 ? -7.303 1.349 13.762 1.00 92.31 124 GLN A C 1
ATOM 944 O O . GLN A 1 124 ? -7.501 1.220 12.559 1.00 92.31 124 GLN A O 1
ATOM 949 N N . SER A 1 125 ? -7.744 0.458 14.653 1.00 92.62 125 SER A N 1
ATOM 950 C CA . SER A 1 125 ? -8.511 -0.743 14.284 1.00 92.62 125 SER A CA 1
ATOM 951 C C . SER A 1 125 ? -9.933 -0.392 13.832 1.00 92.62 125 SER A C 1
ATOM 953 O O . SER A 1 125 ? -10.391 -0.899 12.809 1.00 92.62 125 SER A O 1
ATOM 955 N N . ASP A 1 126 ? -10.590 0.536 14.534 1.00 94.00 126 ASP A N 1
ATOM 956 C CA . ASP A 1 126 ? -11.912 1.064 14.181 1.00 94.00 126 ASP A CA 1
ATOM 957 C C . ASP A 1 126 ? -11.880 1.754 12.806 1.00 94.00 126 ASP A C 1
ATOM 959 O O . ASP A 1 126 ? -12.802 1.593 12.005 1.00 94.00 126 ASP A O 1
ATOM 963 N N . LEU A 1 127 ? -10.786 2.458 12.480 1.00 94.94 127 LEU A N 1
ATOM 964 C CA . LEU A 1 127 ? -10.595 3.050 11.157 1.00 94.94 12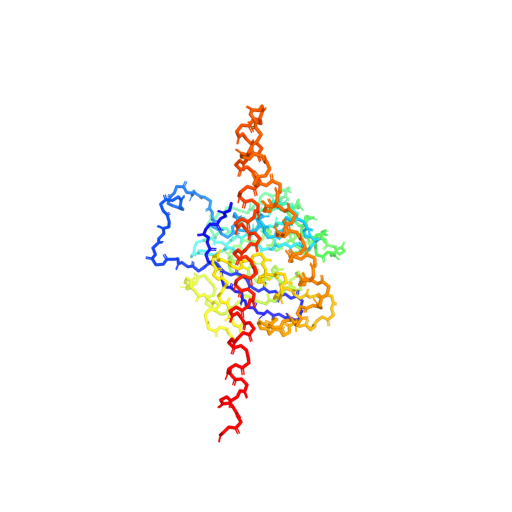7 LEU A CA 1
ATOM 965 C C . LEU A 1 127 ? -10.521 1.984 10.057 1.00 94.94 127 LEU A C 1
ATOM 967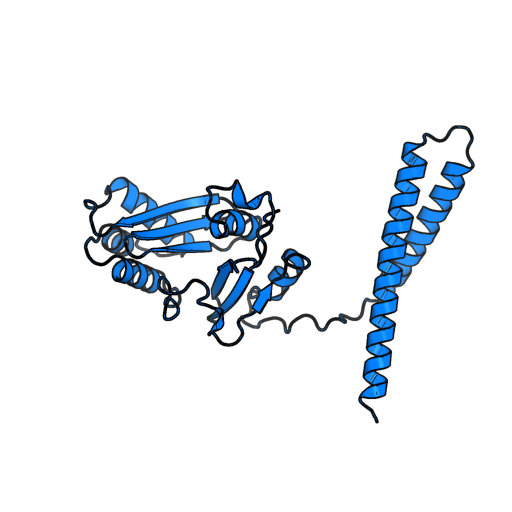 O O . LEU A 1 127 ? -11.158 2.142 9.019 1.00 94.94 127 LEU A O 1
ATOM 971 N N . LEU A 1 128 ? -9.751 0.910 10.256 1.00 93.50 128 LEU A N 1
ATOM 972 C CA . LEU A 1 128 ? -9.652 -0.157 9.254 1.00 93.50 128 LEU A CA 1
ATOM 973 C C . LEU A 1 128 ? -11.003 -0.827 9.021 1.00 93.50 128 LEU A C 1
ATOM 975 O O . LEU A 1 128 ? -11.386 -1.024 7.870 1.00 93.50 128 LEU A O 1
ATOM 979 N N . ALA A 1 129 ? -11.752 -1.086 10.094 1.00 92.75 129 ALA A N 1
ATOM 980 C CA . ALA A 1 129 ? -13.107 -1.611 9.995 1.00 92.75 129 ALA A CA 1
ATOM 981 C C . ALA A 1 129 ? -14.027 -0.663 9.204 1.00 92.75 129 ALA A C 1
ATOM 983 O O . ALA A 1 129 ? -14.734 -1.108 8.301 1.00 92.75 129 ALA A O 1
ATOM 984 N N . ALA A 1 130 ? -13.968 0.647 9.467 1.00 92.25 130 ALA A N 1
ATOM 985 C CA . ALA A 1 130 ? -14.753 1.648 8.740 1.00 92.25 130 ALA A CA 1
ATOM 986 C C . ALA A 1 130 ? -14.391 1.737 7.245 1.00 92.25 130 ALA A C 1
ATOM 988 O O . ALA A 1 130 ? -15.250 2.021 6.413 1.00 92.25 130 ALA A O 1
ATOM 989 N N . LEU A 1 131 ? -13.132 1.465 6.892 1.00 90.81 131 LEU A N 1
ATOM 990 C CA . LEU A 1 131 ? -12.656 1.405 5.507 1.00 90.81 131 LEU A CA 1
ATOM 991 C C . LEU A 1 131 ? -12.910 0.042 4.837 1.00 90.81 131 LEU A C 1
ATOM 993 O O . LEU A 1 131 ? -12.518 -0.141 3.687 1.00 90.81 131 LEU A O 1
ATOM 997 N N . SER A 1 132 ? -13.549 -0.910 5.531 1.00 89.56 132 SER A N 1
ATOM 998 C CA . SER A 1 132 ? -13.702 -2.305 5.081 1.00 89.56 132 SER A CA 1
ATOM 999 C C . SER A 1 132 ? -12.364 -2.980 4.742 1.00 89.56 132 SER A C 1
ATOM 1001 O O . SER A 1 132 ? -12.285 -3.846 3.870 1.00 89.56 132 SER A O 1
ATOM 1003 N N . LEU A 1 133 ? -11.300 -2.564 5.432 1.00 89.38 133 LEU A N 1
ATOM 1004 C CA . LEU A 1 133 ? -9.967 -3.137 5.319 1.00 89.38 133 LEU A CA 1
ATOM 1005 C C . LEU A 1 133 ? -9.825 -4.338 6.259 1.00 89.38 133 LEU A C 1
ATOM 1007 O O . LEU A 1 133 ? -10.477 -4.395 7.306 1.00 89.38 133 LEU A O 1
ATOM 1011 N N . PRO A 1 134 ? -8.955 -5.300 5.919 1.00 88.25 134 PRO A N 1
ATOM 1012 C CA . PRO A 1 134 ? -8.724 -6.444 6.782 1.00 88.25 134 PRO A CA 1
ATOM 1013 C C . PRO A 1 134 ? -8.075 -6.012 8.111 1.00 88.25 134 PRO A C 1
ATOM 1015 O O . PRO A 1 134 ? -7.319 -5.032 8.144 1.00 88.25 134 PRO A O 1
ATOM 1018 N N . PRO A 1 135 ? -8.369 -6.717 9.220 1.00 90.38 135 PRO A N 1
ATOM 1019 C CA . PRO A 1 135 ? -7.905 -6.338 10.553 1.00 90.38 135 PRO A CA 1
ATOM 1020 C C . PRO A 1 135 ? -6.379 -6.390 10.654 1.00 90.38 135 PRO A C 1
ATOM 1022 O O . PRO A 1 135 ? -5.720 -7.082 9.889 1.00 90.38 135 PRO A O 1
ATOM 1025 N N . LEU A 1 136 ? -5.780 -5.680 11.608 1.00 88.62 136 LEU A N 1
ATOM 1026 C CA . LEU A 1 136 ? -4.332 -5.780 11.809 1.00 88.62 136 LEU A CA 1
ATOM 1027 C C . LEU A 1 136 ? -3.933 -7.205 12.228 1.00 88.62 136 LEU A C 1
ATOM 1029 O O . LEU A 1 136 ? -4.638 -7.806 13.044 1.00 88.62 136 LEU A O 1
ATOM 1033 N N . PRO A 1 137 ? -2.802 -7.738 11.729 1.00 85.94 137 PRO A N 1
ATOM 1034 C CA . PRO A 1 137 ? -2.307 -9.024 12.193 1.00 85.94 137 PRO A CA 1
ATOM 1035 C C . PRO A 1 137 ? -1.986 -8.995 13.700 1.00 85.94 137 PRO A C 1
ATOM 1037 O O . PRO A 1 137 ? -1.622 -7.941 14.242 1.00 85.94 137 PRO A O 1
ATOM 1040 N N . PRO A 1 138 ? -2.085 -10.142 14.391 1.00 82.25 138 PRO A N 1
ATOM 1041 C CA . PRO A 1 138 ? -1.787 -10.220 15.816 1.00 82.25 138 PRO A CA 1
ATOM 1042 C C . PRO A 1 138 ? -0.324 -9.843 16.096 1.00 82.25 138 PRO A C 1
ATOM 1044 O O . PRO A 1 138 ? 0.584 -10.255 15.380 1.00 82.25 138 PRO A O 1
ATOM 1047 N N . GLY A 1 139 ? -0.090 -9.058 17.150 1.00 79.69 139 GLY A N 1
ATOM 1048 C CA . GLY A 1 139 ? 1.250 -8.587 17.523 1.00 79.69 139 GLY A CA 1
ATOM 1049 C C . GLY A 1 139 ? 1.775 -7.407 16.694 1.00 79.69 139 GLY A C 1
ATOM 1050 O O . GLY A 1 139 ? 2.937 -7.026 16.851 1.00 79.69 139 GLY A O 1
ATOM 1051 N N . PHE A 1 140 ? 0.947 -6.804 15.830 1.00 83.62 140 PHE A N 1
ATOM 1052 C CA . PHE A 1 140 ? 1.304 -5.562 15.145 1.00 83.62 140 PHE A CA 1
ATOM 1053 C C . PHE A 1 140 ? 1.575 -4.430 16.146 1.00 83.62 140 PHE A C 1
ATOM 1055 O O . PHE A 1 140 ? 0.679 -4.020 16.890 1.00 83.62 140 PHE A O 1
ATOM 1062 N N . GLY A 1 141 ? 2.806 -3.908 16.117 1.00 78.50 141 GLY A N 1
ATOM 1063 C CA . GLY A 1 141 ? 3.323 -2.894 17.045 1.00 78.50 141 GLY A CA 1
ATOM 1064 C C . GLY A 1 141 ? 4.116 -3.457 18.228 1.00 78.50 141 GLY A C 1
ATOM 1065 O O . GLY A 1 141 ? 4.881 -2.711 18.830 1.00 78.50 141 GLY A O 1
ATOM 1066 N N . ASP A 1 142 ? 3.991 -4.757 18.512 1.00 78.75 142 ASP A N 1
ATOM 1067 C CA . ASP A 1 142 ? 4.714 -5.432 19.600 1.00 78.75 142 ASP A CA 1
ATOM 1068 C C . ASP A 1 142 ? 5.961 -6.170 19.092 1.00 78.75 142 ASP A C 1
ATOM 1070 O O . ASP A 1 142 ? 6.909 -6.406 19.842 1.00 78.75 142 ASP A O 1
ATOM 1074 N N . ARG A 1 143 ? 5.961 -6.561 17.810 1.00 73.44 143 ARG A N 1
ATOM 1075 C CA . ARG A 1 143 ? 7.040 -7.318 17.165 1.00 73.44 143 ARG A CA 1
ATOM 1076 C C . ARG A 1 143 ? 7.548 -6.612 15.905 1.00 73.44 143 ARG A C 1
ATOM 1078 O O . ARG A 1 143 ? 6.754 -5.989 15.203 1.00 73.44 143 ARG A O 1
ATOM 1085 N N . PRO A 1 144 ? 8.850 -6.738 15.589 1.00 66.94 144 PRO A N 1
ATOM 1086 C CA . PRO A 1 144 ? 9.434 -6.136 14.391 1.00 66.94 144 PRO A CA 1
ATOM 1087 C C . PRO A 1 144 ? 9.067 -6.873 13.091 1.00 66.94 144 PRO A C 1
ATOM 1089 O O . PRO A 1 144 ? 9.046 -6.249 12.037 1.00 66.94 144 PRO A O 1
ATOM 1092 N N . GLU A 1 145 ? 8.774 -8.175 13.155 1.00 73.56 145 GLU A N 1
ATOM 1093 C CA . GLU A 1 145 ? 8.417 -9.015 12.003 1.00 73.56 145 GLU A CA 1
ATOM 1094 C C . GLU A 1 145 ? 7.081 -9.705 12.282 1.00 73.56 145 GLU A C 1
ATOM 1096 O O . GLU A 1 145 ? 7.011 -10.735 12.947 1.00 73.56 145 GLU A O 1
ATOM 1101 N N . VAL A 1 146 ? 5.994 -9.088 11.835 1.00 78.62 146 VAL A N 1
ATOM 1102 C CA . VAL A 1 146 ? 4.634 -9.521 12.175 1.00 78.62 146 VAL A CA 1
ATOM 1103 C C . VAL A 1 146 ? 4.129 -10.518 11.136 1.00 78.62 146 VAL A C 1
ATOM 1105 O O . VAL A 1 146 ? 3.444 -11.484 11.474 1.00 78.62 146 VAL A O 1
ATOM 1108 N N . LEU A 1 147 ? 4.503 -10.319 9.868 1.00 81.19 147 LEU A N 1
ATOM 1109 C CA . LEU A 1 147 ? 4.054 -11.174 8.774 1.00 81.19 147 LEU A CA 1
ATOM 1110 C C . LEU A 1 147 ? 4.837 -12.491 8.680 1.00 81.19 147 LEU A C 1
ATOM 1112 O O . LEU A 1 147 ? 4.440 -13.330 7.882 1.00 81.19 147 LEU A O 1
ATOM 1116 N N . ASP A 1 148 ? 5.903 -12.718 9.463 1.00 77.31 148 ASP A N 1
ATOM 1117 C CA . ASP A 1 148 ? 6.622 -14.012 9.466 1.00 77.31 148 ASP A CA 1
ATOM 1118 C C . ASP A 1 148 ? 5.700 -15.181 9.844 1.00 77.31 148 ASP A C 1
ATOM 1120 O O . ASP A 1 148 ? 5.818 -16.277 9.297 1.00 77.31 148 ASP A O 1
ATOM 1124 N N . THR A 1 149 ? 4.744 -14.900 10.732 1.00 74.44 149 THR A N 1
ATOM 1125 C CA . THR A 1 149 ? 3.858 -15.906 11.319 1.00 74.44 149 THR A CA 1
ATOM 1126 C C . THR A 1 149 ? 2.625 -16.188 10.467 1.00 74.44 149 THR A C 1
ATOM 1128 O O . THR A 1 149 ? 1.856 -17.099 10.780 1.00 74.44 149 THR A O 1
ATOM 1131 N N . LEU A 1 150 ? 2.404 -15.405 9.405 1.00 77.62 150 LEU A N 1
ATOM 1132 C CA . LEU A 1 150 ? 1.223 -15.541 8.563 1.00 77.62 150 LEU A CA 1
ATOM 1133 C C . LEU A 1 150 ? 1.428 -16.616 7.486 1.00 77.62 150 LEU A C 1
ATOM 1135 O O . LEU A 1 150 ? 2.504 -16.697 6.883 1.00 77.62 150 LEU A O 1
ATOM 1139 N N . PRO A 1 151 ? 0.387 -17.416 7.188 1.00 69.12 151 PRO A N 1
ATOM 1140 C CA . PRO A 1 151 ? 0.434 -18.351 6.075 1.00 69.12 151 PRO A CA 1
ATOM 1141 C C . PRO A 1 151 ? 0.665 -17.593 4.761 1.00 69.12 151 PRO A C 1
ATOM 1143 O O . PRO A 1 151 ? 0.200 -16.468 4.578 1.00 69.12 151 PRO A O 1
ATOM 1146 N N . ASP A 1 152 ? 1.420 -18.209 3.852 1.00 72.06 152 ASP A N 1
ATOM 1147 C CA . ASP A 1 152 ? 1.763 -17.658 2.535 1.00 72.06 152 ASP A CA 1
ATOM 1148 C C . ASP A 1 152 ? 2.565 -16.344 2.538 1.00 72.06 152 ASP A C 1
ATOM 1150 O O . ASP A 1 152 ? 2.674 -15.679 1.502 1.00 72.06 152 ASP A O 1
ATOM 1154 N N . ALA A 1 153 ? 3.193 -15.981 3.660 1.00 76.75 153 ALA A N 1
ATOM 1155 C CA . ALA A 1 153 ? 4.104 -14.849 3.708 1.00 76.75 153 ALA A CA 1
ATOM 1156 C C . ALA A 1 153 ? 5.350 -15.094 2.838 1.00 76.75 153 ALA A C 1
ATOM 1158 O O . ALA A 1 153 ? 6.055 -16.098 2.960 1.00 76.75 153 ALA A O 1
ATOM 1159 N N . ARG A 1 154 ? 5.649 -14.153 1.936 1.00 70.38 154 ARG A N 1
ATOM 1160 C CA . ARG A 1 154 ? 6.751 -14.259 0.966 1.00 70.38 154 ARG A CA 1
ATOM 1161 C C . ARG A 1 154 ? 7.721 -13.107 1.115 1.00 70.38 154 ARG A C 1
ATOM 1163 O O . ARG A 1 154 ? 7.314 -11.950 1.104 1.00 70.38 154 ARG A O 1
ATOM 1170 N N . VAL A 1 155 ? 9.014 -13.416 1.170 1.00 74.31 155 VAL A N 1
ATOM 1171 C CA . VAL A 1 155 ? 10.080 -12.408 1.166 1.00 74.31 155 VAL A CA 1
ATOM 1172 C C . VAL A 1 155 ? 10.496 -12.106 -0.273 1.00 74.31 155 VAL A C 1
ATOM 1174 O O . VAL A 1 155 ? 11.050 -12.953 -0.976 1.00 74.31 155 VAL A O 1
ATOM 1177 N N . LEU A 1 156 ? 10.255 -10.877 -0.718 1.00 67.06 156 LEU A N 1
ATOM 1178 C CA . LEU A 1 156 ? 10.701 -10.362 -2.005 1.00 67.06 156 LEU A CA 1
ATOM 1179 C C . LEU A 1 156 ? 12.096 -9.755 -1.845 1.00 67.06 156 LEU A C 1
ATOM 1181 O O . LEU A 1 156 ? 12.273 -8.641 -1.349 1.00 67.06 156 LEU A O 1
ATOM 1185 N N . THR A 1 157 ? 13.111 -10.501 -2.283 1.00 57.75 157 THR A N 1
ATOM 1186 C CA . THR A 1 157 ? 14.504 -10.049 -2.218 1.00 57.75 157 THR A CA 1
ATOM 1187 C C . THR A 1 157 ? 14.865 -9.097 -3.368 1.00 57.75 157 THR A C 1
ATOM 1189 O O . THR A 1 157 ? 14.396 -9.205 -4.507 1.00 57.75 157 THR A O 1
ATOM 1192 N N . ARG A 1 158 ? 15.775 -8.169 -3.048 1.00 59.22 158 ARG A N 1
ATOM 1193 C CA . ARG A 1 158 ? 16.353 -7.043 -3.815 1.00 59.22 158 ARG A CA 1
ATOM 1194 C C . ARG A 1 158 ? 16.493 -7.165 -5.344 1.00 59.22 158 ARG A C 1
ATOM 1196 O O . ARG A 1 158 ? 16.543 -6.142 -6.021 1.00 59.22 158 ARG A O 1
ATOM 1203 N N . ARG A 1 159 ? 16.618 -8.365 -5.920 1.00 44.84 159 ARG A N 1
ATOM 1204 C CA . ARG A 1 159 ? 16.959 -8.558 -7.347 1.00 44.84 159 ARG A CA 1
ATOM 1205 C C . ARG A 1 159 ? 15.786 -8.933 -8.255 1.00 44.84 159 ARG A C 1
ATOM 1207 O O . ARG A 1 159 ? 15.983 -9.021 -9.464 1.00 44.84 159 ARG A O 1
ATOM 1214 N N . GLY A 1 160 ? 14.589 -9.099 -7.697 1.00 48.84 160 GLY A N 1
ATOM 1215 C CA . GLY A 1 160 ? 13.377 -9.449 -8.444 1.00 48.84 160 GLY A CA 1
ATOM 1216 C C . GLY A 1 160 ? 12.175 -8.551 -8.163 1.00 48.84 160 GLY A C 1
ATOM 1217 O O . GLY A 1 160 ? 11.113 -8.827 -8.693 1.00 48.84 160 GLY A O 1
ATOM 1218 N N . LEU A 1 161 ? 12.323 -7.487 -7.367 1.00 51.75 161 LEU A N 1
ATOM 1219 C CA . LEU A 1 161 ? 11.213 -6.765 -6.732 1.00 51.75 161 LEU A CA 1
ATOM 1220 C C . LEU A 1 161 ? 10.113 -6.296 -7.708 1.00 51.75 161 LEU A C 1
ATOM 1222 O O . LEU A 1 161 ? 8.948 -6.607 -7.507 1.00 51.75 161 LEU A O 1
ATOM 1226 N N . LEU A 1 162 ? 10.479 -5.644 -8.818 1.00 51.84 162 LEU A N 1
ATOM 1227 C CA . LEU A 1 162 ? 9.514 -5.168 -9.827 1.00 51.84 162 LEU A CA 1
ATOM 1228 C C . LEU A 1 162 ? 8.889 -6.298 -10.665 1.00 51.84 162 LEU A C 1
ATOM 1230 O O . LEU A 1 162 ? 7.776 -6.155 -11.163 1.00 51.84 162 LEU A O 1
ATOM 1234 N N . ALA A 1 163 ? 9.604 -7.411 -10.844 1.00 49.16 163 ALA A N 1
ATOM 1235 C CA . ALA A 1 163 ? 9.116 -8.569 -11.594 1.00 49.16 163 ALA A CA 1
ATOM 1236 C C . ALA A 1 163 ? 8.271 -9.511 -10.718 1.00 49.16 163 ALA A C 1
ATOM 1238 O O . ALA A 1 163 ? 7.341 -10.128 -11.220 1.00 49.16 163 ALA A O 1
ATOM 1239 N N . GLY A 1 164 ? 8.587 -9.596 -9.423 1.00 51.75 164 GLY A N 1
ATOM 1240 C CA . GLY A 1 164 ? 7.868 -10.367 -8.414 1.00 51.75 164 GLY A CA 1
ATOM 1241 C C . GLY A 1 164 ? 6.603 -9.663 -7.936 1.00 51.75 164 GLY A C 1
ATOM 1242 O O . GLY A 1 164 ? 5.576 -10.306 -7.832 1.00 51.75 164 GLY A O 1
ATOM 1243 N N . MET A 1 165 ? 6.621 -8.338 -7.746 1.00 54.19 165 MET A N 1
ATOM 1244 C CA . MET A 1 165 ? 5.410 -7.591 -7.374 1.00 54.19 165 MET A CA 1
ATOM 1245 C C . MET A 1 165 ? 4.327 -7.642 -8.454 1.00 54.19 165 MET A C 1
ATOM 1247 O O . MET A 1 165 ? 3.160 -7.827 -8.134 1.00 54.19 165 MET A O 1
ATOM 1251 N N . ARG A 1 166 ? 4.704 -7.537 -9.737 1.00 55.50 166 ARG A N 1
ATOM 1252 C CA . ARG A 1 166 ? 3.750 -7.664 -10.852 1.00 55.50 166 ARG A CA 1
ATOM 1253 C C . ARG A 1 166 ? 3.125 -9.053 -10.967 1.00 55.50 166 ARG A C 1
ATOM 1255 O O . ARG A 1 166 ? 2.071 -9.170 -11.574 1.00 55.50 166 ARG A O 1
ATOM 1262 N N . SER A 1 167 ? 3.773 -10.086 -10.431 1.00 47.28 167 SER A N 1
ATOM 1263 C CA . SER A 1 167 ? 3.251 -11.453 -10.452 1.00 47.28 167 SER A CA 1
ATOM 1264 C C . SER A 1 167 ? 2.551 -11.865 -9.157 1.00 47.28 167 SER A C 1
ATOM 1266 O O . SER A 1 167 ? 1.805 -12.836 -9.176 1.00 47.28 167 SER A O 1
ATOM 1268 N N . THR A 1 168 ? 2.759 -11.153 -8.043 1.00 51.00 168 THR A N 1
ATOM 1269 C CA . THR A 1 168 ? 2.138 -11.474 -6.746 1.00 51.00 168 THR A CA 1
ATOM 1270 C C . THR A 1 168 ? 0.991 -10.546 -6.358 1.00 51.00 168 THR A C 1
ATOM 1272 O O . THR A 1 168 ? 0.188 -10.921 -5.505 1.00 51.00 168 THR A O 1
ATOM 1275 N N . MET A 1 169 ? 0.883 -9.361 -6.962 1.00 51.28 169 MET A N 1
ATOM 1276 C CA . MET A 1 169 ? -0.229 -8.444 -6.717 1.00 51.28 169 MET A CA 1
ATOM 1277 C C . MET A 1 169 ? -1.409 -8.816 -7.616 1.00 51.28 169 MET A C 1
ATOM 1279 O O . MET A 1 169 ? -1.283 -8.911 -8.835 1.00 51.28 169 MET A O 1
ATOM 1283 N N . THR A 1 170 ? -2.536 -9.100 -6.969 1.00 48.72 170 THR A N 1
ATOM 1284 C CA . THR A 1 170 ? -3.782 -9.621 -7.537 1.00 48.72 170 THR A CA 1
ATOM 1285 C C . THR A 1 170 ? -4.177 -8.880 -8.808 1.00 48.72 170 THR A C 1
ATOM 1287 O O . THR A 1 170 ? -4.406 -7.669 -8.798 1.00 48.72 170 THR A O 1
ATOM 1290 N N . THR A 1 171 ? -4.262 -9.623 -9.911 1.00 45.59 171 THR A N 1
ATOM 1291 C CA . THR A 1 171 ? -4.965 -9.154 -11.107 1.00 45.59 171 THR A CA 1
ATOM 1292 C C . THR A 1 171 ? -6.468 -9.190 -10.799 1.00 45.59 171 THR A C 1
ATOM 1294 O O . THR A 1 171 ? -6.891 -9.872 -9.868 1.00 45.59 171 THR A O 1
ATOM 1297 N N . GLN A 1 172 ? -7.258 -8.414 -11.535 1.00 41.25 172 GLN A N 1
ATOM 1298 C CA . GLN A 1 172 ? -8.668 -8.062 -11.296 1.00 41.25 172 GLN A CA 1
ATOM 1299 C C . GLN A 1 172 ? -9.650 -9.236 -11.036 1.00 41.25 172 GLN A C 1
ATOM 1301 O O . GLN A 1 172 ? -10.783 -8.984 -10.637 1.00 41.25 172 GLN A O 1
ATOM 1306 N N . ASP A 1 173 ? -9.212 -10.488 -11.177 1.00 40.97 173 ASP A N 1
ATOM 1307 C CA . ASP A 1 173 ? -10.034 -11.700 -11.103 1.00 40.97 173 ASP A CA 1
ATOM 1308 C C . ASP A 1 173 ? -9.881 -12.504 -9.794 1.00 40.97 173 ASP A C 1
ATOM 1310 O O . ASP A 1 173 ? -10.423 -13.597 -9.678 1.00 40.97 173 ASP A O 1
ATOM 1314 N N . GLY A 1 174 ? -9.156 -11.999 -8.787 1.00 41.97 174 GLY A N 1
ATOM 1315 C CA . GLY A 1 174 ? -9.078 -12.643 -7.462 1.00 41.97 174 GLY A CA 1
ATOM 1316 C C . GLY A 1 174 ? -8.302 -13.967 -7.420 1.00 41.97 174 GLY A C 1
ATOM 1317 O O . GLY A 1 174 ? -8.102 -14.527 -6.345 1.00 41.97 174 GLY A O 1
ATOM 1318 N N . GLU A 1 175 ? -7.795 -14.439 -8.556 1.00 34.59 175 GLU A N 1
ATOM 1319 C CA . GLU A 1 175 ? -6.800 -15.500 -8.605 1.00 34.59 175 GLU A CA 1
ATOM 1320 C C . GLU A 1 175 ? -5.394 -14.899 -8.575 1.00 34.59 175 GLU A C 1
ATOM 1322 O O . GLU A 1 175 ? -5.003 -14.074 -9.408 1.00 34.59 175 GLU A O 1
ATOM 1327 N N . HIS A 1 176 ? -4.598 -15.332 -7.597 1.00 42.31 176 HIS A N 1
ATOM 1328 C CA . HIS A 1 176 ? -3.158 -15.151 -7.667 1.00 42.31 176 HIS A CA 1
ATOM 1329 C C . HIS A 1 176 ? -2.648 -15.905 -8.897 1.00 42.31 176 HIS A C 1
ATOM 1331 O O . HIS A 1 176 ? -2.887 -17.114 -8.992 1.00 42.31 176 HIS A O 1
ATOM 1337 N N . PRO A 1 177 ? -1.876 -15.267 -9.796 1.00 42.50 177 PRO A N 1
ATOM 1338 C CA . PRO A 1 177 ? -1.074 -16.037 -10.720 1.00 42.50 177 PRO A CA 1
ATOM 1339 C C . PRO A 1 177 ? -0.225 -16.970 -9.863 1.00 42.50 177 PRO A C 1
ATOM 1341 O O . PRO A 1 177 ? 0.522 -16.523 -8.980 1.00 42.50 177 PRO A O 1
ATOM 1344 N N . ARG A 1 178 ? -0.354 -18.281 -10.095 1.00 40.69 178 ARG A N 1
ATOM 1345 C CA . ARG A 1 178 ? 0.664 -19.242 -9.667 1.00 40.69 178 ARG A CA 1
ATOM 1346 C C . ARG A 1 178 ? 1.998 -18.588 -10.016 1.00 40.69 178 ARG A C 1
ATOM 1348 O O . ARG A 1 178 ? 2.122 -18.066 -11.128 1.00 40.69 178 ARG A O 1
ATOM 1355 N N . ALA A 1 179 ? 2.920 -18.512 -9.043 1.00 42.47 179 ALA A N 1
ATOM 1356 C CA . ALA A 1 179 ? 4.250 -17.940 -9.262 1.00 42.47 179 ALA A CA 1
ATOM 1357 C C . ALA A 1 179 ? 4.695 -18.377 -10.654 1.00 42.47 179 ALA A C 1
ATOM 1359 O O . ALA A 1 179 ? 4.518 -19.568 -10.910 1.00 42.47 179 ALA A O 1
ATOM 1360 N N . PRO A 1 180 ? 5.139 -17.472 -11.555 1.00 42.69 180 PRO A N 1
ATOM 1361 C CA . PRO A 1 180 ? 5.479 -17.895 -12.897 1.00 42.69 180 PRO A CA 1
ATOM 1362 C C . PRO A 1 180 ? 6.433 -19.052 -12.701 1.00 42.69 180 PRO A C 1
ATOM 1364 O O . PRO A 1 180 ? 7.524 -18.858 -12.145 1.00 42.69 180 PRO A O 1
ATOM 1367 N N . ASP A 1 181 ? 5.982 -20.257 -13.064 1.00 44.00 181 ASP A N 1
ATOM 1368 C CA . ASP A 1 181 ? 6.865 -21.395 -13.142 1.00 44.00 181 ASP A CA 1
ATOM 1369 C C . ASP A 1 181 ? 8.060 -20.836 -13.899 1.00 44.00 181 ASP A C 1
ATOM 1371 O O . ASP A 1 181 ? 7.883 -20.089 -14.871 1.00 44.00 181 ASP A O 1
ATOM 1375 N N . GLY A 1 182 ? 9.278 -21.056 -13.401 1.00 48.50 182 GLY A N 1
ATOM 1376 C CA . GLY A 1 182 ? 10.504 -20.425 -13.915 1.00 48.50 182 GLY A CA 1
ATOM 1377 C C . GLY A 1 182 ? 10.806 -20.723 -15.397 1.00 48.50 182 GLY A C 1
ATOM 1378 O O . GLY A 1 182 ? 11.936 -20.558 -15.864 1.00 48.50 182 GLY A O 1
ATOM 1379 N N . HIS A 1 183 ? 9.810 -21.194 -16.134 1.00 52.50 183 HIS A N 1
ATOM 1380 C CA . HIS A 1 183 ? 9.717 -21.530 -17.523 1.00 52.50 183 HIS A CA 1
ATOM 1381 C C . HIS A 1 183 ? 8.332 -21.176 -18.079 1.00 52.50 183 HIS A C 1
ATOM 1383 O O . HIS A 1 183 ? 7.553 -22.051 -18.437 1.00 52.50 183 HIS A O 1
ATOM 1389 N N . GLU A 1 184 ? 8.061 -19.889 -18.288 1.00 54.38 184 GLU A N 1
ATOM 1390 C CA . GLU A 1 184 ? 7.157 -19.551 -19.384 1.00 54.38 184 GLU A CA 1
ATOM 1391 C C . GLU A 1 184 ? 7.899 -19.912 -20.691 1.00 54.38 184 GLU A C 1
ATOM 1393 O O . GLU A 1 184 ? 8.999 -19.385 -20.943 1.00 54.38 184 GLU A O 1
ATOM 1398 N N . PRO A 1 185 ? 7.407 -20.882 -21.486 1.00 59.44 185 PRO A N 1
ATOM 1399 C CA . PRO A 1 185 ? 8.107 -21.342 -22.674 1.00 59.44 185 PRO A CA 1
ATOM 1400 C C . PRO A 1 185 ? 8.189 -20.190 -23.673 1.00 59.44 185 PRO A C 1
ATOM 1402 O O . PRO A 1 185 ? 7.211 -19.804 -24.309 1.00 59.44 185 PRO A O 1
ATOM 1405 N N . ARG A 1 186 ? 9.385 -19.608 -23.808 1.00 74.19 186 ARG A N 1
ATOM 1406 C CA . ARG A 1 186 ? 9.590 -18.475 -24.715 1.00 74.19 186 ARG A CA 1
ATOM 1407 C C . ARG A 1 186 ? 9.283 -18.910 -26.149 1.00 74.19 186 ARG A C 1
ATOM 1409 O O . ARG A 1 186 ? 9.861 -19.906 -26.599 1.00 74.19 186 ARG A O 1
ATOM 1416 N N . PRO A 1 187 ? 8.452 -18.155 -26.888 1.00 80.62 187 PRO A N 1
ATOM 1417 C CA . PRO A 1 187 ? 8.058 -18.538 -28.233 1.00 80.62 187 PRO A CA 1
ATOM 1418 C C . PRO A 1 187 ? 9.280 -18.586 -29.163 1.00 80.62 187 PRO A C 1
ATOM 1420 O O . PRO A 1 187 ? 10.240 -17.832 -28.965 1.00 80.62 187 PRO A O 1
ATOM 1423 N N . PRO A 1 188 ? 9.260 -19.413 -30.222 1.00 78.00 188 PRO A N 1
ATOM 1424 C CA . PRO A 1 188 ? 10.376 -19.537 -31.166 1.00 78.00 188 PRO A CA 1
ATOM 1425 C C . PRO A 1 188 ? 10.772 -18.187 -31.785 1.00 78.00 188 PRO A C 1
ATOM 1427 O O . PRO A 1 188 ? 11.956 -17.909 -31.967 1.00 78.00 188 PRO A O 1
ATOM 1430 N N . ARG A 1 189 ? 9.798 -17.288 -31.988 1.00 77.75 189 ARG A N 1
ATOM 1431 C CA . ARG A 1 189 ? 10.016 -15.911 -32.468 1.00 77.75 189 ARG A CA 1
ATOM 1432 C C . ARG A 1 189 ? 10.950 -15.095 -31.565 1.00 77.75 189 ARG A C 1
ATOM 1434 O O . ARG A 1 189 ? 11.731 -14.293 -32.069 1.00 77.75 189 ARG A O 1
ATOM 1441 N N . TRP A 1 190 ? 10.924 -15.323 -30.249 1.00 85.88 190 TRP A N 1
ATOM 1442 C CA . TRP A 1 190 ? 11.810 -14.643 -29.298 1.00 85.88 190 TRP A CA 1
ATOM 1443 C C . TRP A 1 190 ? 13.277 -15.030 -29.514 1.00 85.88 190 TRP A C 1
ATOM 1445 O O . TRP A 1 190 ? 14.157 -14.169 -29.486 1.00 85.88 190 TRP A O 1
ATOM 1455 N N . TRP A 1 191 ? 13.539 -16.316 -29.763 1.00 83.25 191 TRP A N 1
ATOM 1456 C CA . TRP A 1 191 ? 14.885 -16.818 -30.040 1.00 83.25 191 TRP A CA 1
ATOM 1457 C C . TRP A 1 191 ? 15.412 -16.293 -31.370 1.00 83.25 191 TRP A C 1
ATOM 1459 O O . TRP A 1 191 ? 16.525 -15.775 -31.409 1.00 83.25 191 TRP A O 1
ATOM 1469 N N . VAL A 1 192 ? 14.591 -16.354 -32.422 1.00 86.75 192 VAL A N 1
ATOM 1470 C CA . VAL A 1 192 ? 14.956 -15.861 -33.758 1.00 86.75 192 VAL A CA 1
ATOM 1471 C C . VAL A 1 192 ? 15.330 -14.380 -33.707 1.00 86.75 192 VAL A C 1
ATOM 1473 O O . VAL A 1 192 ? 16.425 -14.019 -34.128 1.00 86.75 192 VAL A O 1
ATOM 1476 N N . LEU A 1 193 ? 14.488 -13.531 -33.106 1.00 84.19 193 LEU A N 1
ATOM 1477 C CA . LEU A 1 193 ? 14.753 -12.090 -33.004 1.00 84.19 193 LEU A CA 1
ATOM 1478 C C . LEU A 1 193 ? 16.038 -11.772 -32.228 1.00 84.19 193 LEU A C 1
ATOM 1480 O O . LEU A 1 193 ? 16.764 -10.844 -32.578 1.00 84.19 193 LEU A O 1
ATOM 1484 N N . ARG A 1 194 ? 16.340 -12.529 -31.168 1.00 81.88 194 ARG A N 1
ATOM 1485 C CA . ARG A 1 194 ? 17.529 -12.291 -30.337 1.00 81.88 194 ARG A CA 1
ATOM 1486 C C . ARG A 1 194 ? 18.815 -12.789 -30.984 1.00 81.88 194 ARG A C 1
ATOM 1488 O O . ARG A 1 194 ? 19.834 -12.125 -30.829 1.00 81.88 194 ARG A O 1
ATOM 1495 N N . ILE A 1 195 ? 18.768 -13.908 -31.706 1.00 87.62 195 ILE A N 1
ATOM 1496 C CA . ILE A 1 195 ? 19.906 -14.412 -32.486 1.00 87.62 195 ILE A CA 1
ATOM 1497 C C . ILE A 1 195 ? 20.194 -13.465 -33.652 1.00 87.62 195 ILE A C 1
ATOM 1499 O O . ILE A 1 195 ? 21.339 -13.062 -33.834 1.00 87.62 195 ILE A O 1
ATOM 1503 N N . LEU A 1 196 ? 19.157 -13.042 -34.381 1.00 88.81 196 LEU A N 1
ATOM 1504 C CA . LEU A 1 196 ? 19.289 -12.086 -35.479 1.00 88.81 196 LEU A CA 1
ATOM 1505 C C . LEU A 1 196 ? 19.851 -10.745 -34.986 1.00 88.81 196 LEU A C 1
ATOM 1507 O O . LEU A 1 196 ? 20.791 -10.213 -35.569 1.00 88.81 196 LEU A O 1
ATOM 1511 N N . GLY A 1 197 ? 19.319 -10.234 -33.870 1.00 81.12 197 GLY A N 1
ATOM 1512 C CA . GLY A 1 197 ? 19.826 -9.020 -33.237 1.00 81.12 197 GLY A CA 1
ATOM 1513 C C . GLY A 1 197 ? 21.289 -9.153 -32.817 1.00 81.12 197 GLY A C 1
ATOM 1514 O O . GLY A 1 197 ? 22.075 -8.252 -33.090 1.00 81.12 197 GLY A O 1
ATOM 1515 N N . LEU A 1 198 ? 21.679 -10.279 -32.208 1.00 88.06 198 LEU A N 1
ATOM 1516 C CA . LEU A 1 198 ? 23.073 -10.526 -31.838 1.00 88.06 198 LEU A CA 1
ATOM 1517 C C . LEU A 1 198 ? 23.986 -10.476 -33.069 1.00 88.06 198 LEU A C 1
ATOM 1519 O O . LEU A 1 198 ? 24.955 -9.728 -33.038 1.00 88.06 198 LEU A O 1
ATOM 1523 N N . LEU A 1 199 ? 23.646 -11.199 -34.143 1.00 87.69 199 LEU A N 1
ATOM 1524 C CA . LEU A 1 199 ? 24.423 -11.215 -35.387 1.00 87.69 199 LEU A CA 1
ATOM 1525 C C . LEU A 1 199 ? 24.576 -9.810 -35.982 1.00 87.69 199 LEU A C 1
ATOM 1527 O O . LEU A 1 199 ? 25.688 -9.403 -36.323 1.00 87.69 199 LEU A O 1
ATOM 1531 N N . LEU A 1 200 ? 23.478 -9.051 -36.040 1.00 90.31 200 LEU A N 1
ATOM 1532 C CA . LEU A 1 200 ? 23.473 -7.684 -36.552 1.00 90.31 200 LEU A CA 1
ATOM 1533 C C . LEU A 1 200 ? 24.385 -6.766 -35.725 1.00 90.31 200 LEU A C 1
ATOM 1535 O O . LEU A 1 200 ? 25.218 -6.062 -36.290 1.00 90.31 200 LEU A O 1
ATOM 1539 N N . PHE A 1 201 ? 24.273 -6.792 -34.393 1.00 82.19 201 PHE A N 1
ATOM 1540 C CA . PHE A 1 201 ? 25.088 -5.937 -33.524 1.00 82.19 201 PHE A CA 1
ATOM 1541 C C . PHE A 1 201 ? 26.556 -6.363 -33.479 1.00 82.19 201 PHE A C 1
ATOM 1543 O O . PHE A 1 201 ? 27.425 -5.502 -33.378 1.00 82.19 201 PHE A O 1
ATOM 1550 N N . THR A 1 202 ? 26.860 -7.658 -33.594 1.00 83.94 202 THR A N 1
ATOM 1551 C CA . THR A 1 202 ? 28.249 -8.118 -33.725 1.00 83.94 202 THR A CA 1
ATOM 1552 C C . THR A 1 202 ? 28.859 -7.690 -35.054 1.00 83.94 202 THR A C 1
ATOM 1554 O O . THR A 1 202 ? 29.982 -7.200 -35.059 1.00 83.94 202 THR A O 1
ATOM 1557 N N . ALA A 1 203 ? 28.117 -7.791 -36.162 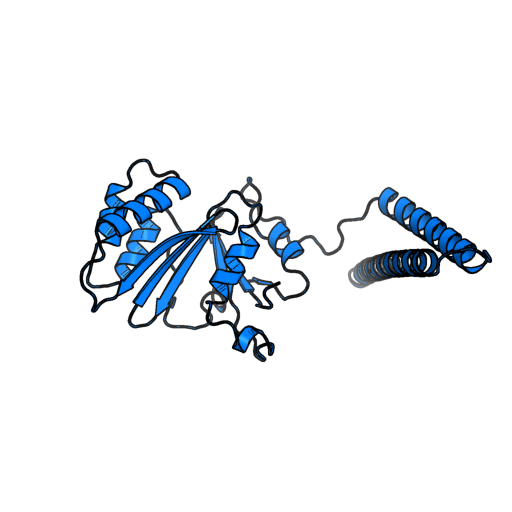1.00 85.38 203 ALA A N 1
ATOM 1558 C CA . ALA A 1 203 ? 28.585 -7.331 -37.467 1.00 85.38 203 ALA A CA 1
ATOM 1559 C C . ALA A 1 203 ? 28.789 -5.808 -37.482 1.00 85.38 203 ALA A C 1
ATOM 1561 O O . ALA A 1 203 ? 29.821 -5.331 -37.946 1.00 85.38 203 ALA A O 1
ATOM 1562 N N . ALA A 1 204 ? 27.855 -5.051 -36.897 1.00 80.00 204 ALA A N 1
ATOM 1563 C CA . ALA A 1 204 ? 27.976 -3.604 -36.742 1.00 80.00 204 ALA A CA 1
ATOM 1564 C C . ALA A 1 204 ? 29.179 -3.211 -35.870 1.00 80.00 204 ALA A C 1
ATOM 1566 O O . ALA A 1 204 ? 29.884 -2.264 -36.207 1.00 80.00 204 ALA A O 1
ATOM 1567 N N . ALA A 1 205 ? 29.446 -3.945 -34.783 1.00 82.62 205 ALA A N 1
ATOM 1568 C CA . ALA A 1 205 ? 30.617 -3.714 -33.944 1.00 82.62 205 ALA A CA 1
ATOM 1569 C C . ALA A 1 205 ? 31.919 -3.990 -34.710 1.00 82.62 205 ALA A C 1
ATOM 1571 O O . ALA A 1 205 ? 32.799 -3.139 -34.714 1.00 82.62 205 ALA A O 1
ATOM 1572 N N . VAL A 1 206 ? 32.029 -5.129 -35.405 1.00 88.88 206 VAL A N 1
ATOM 1573 C CA . VAL A 1 206 ? 33.212 -5.463 -36.222 1.00 88.88 206 VAL A CA 1
ATOM 1574 C C . VAL A 1 206 ? 33.446 -4.402 -37.295 1.00 88.88 206 VAL A C 1
ATOM 1576 O O . VAL A 1 206 ? 34.560 -3.901 -37.425 1.00 88.88 206 VAL A O 1
ATOM 1579 N N . HIS A 1 207 ? 32.389 -3.989 -38.000 1.00 85.25 207 HIS A N 1
ATOM 1580 C CA . HIS A 1 207 ? 32.484 -2.943 -39.012 1.00 85.25 207 HIS A CA 1
ATOM 1581 C C . HIS A 1 207 ? 32.951 -1.607 -38.412 1.00 85.25 207 HIS A C 1
ATOM 1583 O O . HIS A 1 207 ? 33.877 -0.989 -38.934 1.00 85.25 207 HIS A O 1
ATOM 1589 N N . ALA A 1 208 ? 32.381 -1.208 -37.270 1.00 84.50 208 ALA A N 1
ATOM 1590 C CA . ALA A 1 208 ? 32.748 0.010 -36.549 1.00 84.50 208 ALA A CA 1
ATOM 1591 C C . ALA A 1 208 ? 34.138 -0.033 -35.892 1.00 84.50 208 ALA A C 1
ATOM 1593 O O . ALA A 1 208 ? 34.618 1.007 -35.469 1.00 84.50 208 ALA A O 1
ATOM 1594 N N . TRP A 1 209 ? 34.777 -1.197 -35.764 1.00 82.88 209 TRP A N 1
ATOM 1595 C CA . TRP A 1 209 ? 36.186 -1.294 -35.359 1.00 82.88 209 TRP A CA 1
ATOM 1596 C C . TRP A 1 209 ? 37.138 -1.331 -36.560 1.00 82.88 209 TRP A C 1
ATOM 1598 O O . TRP A 1 209 ? 38.310 -1.005 -36.413 1.00 82.88 209 TRP A O 1
ATOM 1608 N N . SER A 1 210 ? 36.643 -1.720 -37.739 1.00 86.06 210 SER A N 1
ATOM 1609 C CA . SER A 1 210 ? 37.430 -1.804 -38.976 1.00 86.06 210 SER A CA 1
ATOM 1610 C C . SER A 1 210 ? 37.456 -0.516 -39.806 1.00 86.06 210 SER A C 1
ATOM 1612 O O . SER A 1 210 ? 38.296 -0.386 -40.694 1.00 86.06 210 SER A O 1
ATOM 1614 N N . ALA A 1 211 ? 36.538 0.422 -39.556 1.00 87.62 211 ALA A N 1
ATOM 1615 C CA . ALA A 1 211 ? 36.462 1.674 -40.299 1.00 87.62 211 ALA A CA 1
ATOM 1616 C C . ALA A 1 211 ? 37.464 2.708 -39.737 1.00 87.62 211 ALA A C 1
ATOM 1618 O O . ALA A 1 211 ? 37.488 2.937 -38.530 1.00 87.62 211 ALA A O 1
ATOM 1619 N N . PRO A 1 212 ? 38.273 3.373 -40.578 1.00 77.75 212 PRO A N 1
ATOM 1620 C CA . PRO A 1 212 ? 39.260 4.351 -40.110 1.00 77.75 212 PRO A CA 1
ATOM 1621 C C . PRO A 1 212 ? 38.630 5.625 -39.511 1.00 77.75 212 PRO A C 1
ATOM 1623 O O . PRO A 1 212 ? 39.240 6.250 -38.648 1.00 77.75 212 PRO A O 1
ATOM 1626 N N . ASP A 1 213 ? 37.389 5.960 -39.887 1.00 84.88 213 ASP A N 1
ATOM 1627 C CA . ASP A 1 213 ? 36.701 7.202 -39.482 1.00 84.88 213 ASP A CA 1
ATOM 1628 C C . ASP A 1 213 ? 35.623 7.007 -38.399 1.00 84.88 213 ASP A C 1
ATOM 1630 O O . ASP A 1 213 ? 34.836 7.909 -38.087 1.00 84.88 213 ASP A O 1
ATOM 1634 N N . SER A 1 214 ? 35.505 5.811 -37.825 1.00 77.44 214 SER A N 1
ATOM 1635 C CA . SER A 1 214 ? 34.437 5.527 -36.866 1.00 77.44 214 SER A CA 1
ATOM 1636 C C . SER A 1 214 ? 34.715 6.125 -35.491 1.00 77.44 214 SER A C 1
ATOM 1638 O O . SER A 1 214 ? 35.664 5.765 -34.798 1.00 77.44 214 SER A O 1
ATOM 1640 N N . HIS A 1 215 ? 33.798 6.986 -35.046 1.00 78.12 215 HIS A N 1
ATOM 1641 C CA . HIS A 1 215 ? 33.833 7.567 -33.710 1.00 78.12 215 HIS A CA 1
ATOM 1642 C C . HIS A 1 215 ? 33.785 6.464 -32.623 1.00 78.12 215 HIS A C 1
ATOM 1644 O O . HIS A 1 215 ? 32.842 5.662 -32.618 1.00 78.12 215 HIS A O 1
ATOM 1650 N N . PRO A 1 216 ? 34.710 6.448 -31.642 1.00 80.81 216 PRO A N 1
ATOM 1651 C CA . PRO A 1 216 ? 34.868 5.356 -30.670 1.00 80.81 216 PRO A CA 1
ATOM 1652 C C . PRO A 1 216 ? 33.611 5.072 -29.829 1.00 80.81 216 PRO A C 1
ATOM 1654 O O . PRO A 1 216 ? 33.373 3.940 -29.413 1.00 80.81 216 PRO A O 1
ATOM 1657 N N . LEU A 1 217 ? 32.744 6.071 -29.630 1.00 82.62 217 LEU A N 1
ATOM 1658 C CA . LEU A 1 217 ? 31.442 5.895 -28.963 1.00 82.62 217 LEU A CA 1
ATOM 1659 C C . LEU A 1 217 ? 30.487 4.937 -29.701 1.00 82.62 217 LEU A C 1
ATOM 1661 O O . LEU A 1 217 ? 29.706 4.231 -29.062 1.00 82.62 217 LEU A O 1
ATOM 1665 N N . ARG A 1 218 ? 30.522 4.885 -31.039 1.00 76.31 218 ARG A N 1
ATOM 1666 C CA . ARG A 1 218 ? 29.664 3.971 -31.817 1.00 76.31 218 ARG A CA 1
ATOM 1667 C C . ARG A 1 218 ? 30.141 2.525 -31.690 1.00 76.31 218 ARG A C 1
ATOM 1669 O O . ARG A 1 218 ? 29.326 1.621 -31.523 1.00 76.31 218 ARG A O 1
ATOM 1676 N N . ALA A 1 219 ? 31.456 2.324 -31.690 1.00 78.31 219 ALA A N 1
ATOM 1677 C CA . ALA A 1 219 ? 32.063 1.012 -31.508 1.00 78.31 219 ALA A CA 1
ATOM 1678 C C . ALA A 1 219 ? 31.804 0.457 -30.094 1.00 78.31 219 ALA A C 1
ATOM 1680 O O . ALA A 1 219 ? 31.390 -0.691 -29.945 1.00 78.31 219 ALA A O 1
ATOM 1681 N N . THR A 1 220 ? 31.948 1.279 -29.045 1.00 83.00 220 THR A N 1
ATOM 1682 C CA . THR A 1 220 ? 31.706 0.843 -27.656 1.00 83.00 220 THR A CA 1
ATOM 1683 C C . THR A 1 220 ? 30.238 0.533 -27.374 1.00 83.00 220 THR A C 1
ATOM 1685 O O . THR A 1 220 ? 29.939 -0.473 -26.731 1.00 83.00 220 THR A O 1
ATOM 1688 N N . THR A 1 221 ? 29.307 1.344 -27.882 1.00 80.12 221 THR A N 1
ATOM 1689 C CA . THR A 1 221 ? 27.864 1.097 -27.713 1.00 80.12 221 THR A CA 1
ATOM 1690 C C . THR A 1 221 ? 27.417 -0.184 -28.416 1.00 80.12 221 THR A C 1
ATOM 1692 O O . THR A 1 221 ? 26.714 -0.990 -27.804 1.00 80.12 221 THR A O 1
ATOM 1695 N N . ALA A 1 222 ? 27.880 -0.435 -29.645 1.00 77.56 222 ALA A N 1
ATOM 1696 C CA . ALA A 1 222 ? 27.597 -1.680 -30.361 1.00 77.56 222 ALA A CA 1
ATOM 1697 C C . ALA A 1 222 ? 28.144 -2.914 -29.616 1.00 77.56 222 ALA A C 1
ATOM 1699 O O . ALA A 1 222 ? 27.427 -3.905 -29.453 1.00 77.56 222 ALA A O 1
ATOM 1700 N N . THR A 1 223 ? 29.368 -2.833 -29.078 1.00 82.25 223 THR A N 1
ATOM 1701 C CA . THR A 1 223 ? 29.966 -3.900 -28.258 1.00 82.25 223 THR A CA 1
ATOM 1702 C C . THR A 1 223 ? 29.189 -4.148 -26.960 1.00 82.25 223 THR A C 1
ATOM 1704 O O . THR A 1 223 ? 28.961 -5.294 -26.576 1.00 82.25 223 THR A O 1
ATOM 1707 N N . LEU A 1 224 ? 28.730 -3.103 -26.267 1.00 85.06 224 LEU A N 1
ATOM 1708 C CA . LEU A 1 224 ? 27.946 -3.270 -25.037 1.00 85.06 224 LEU A CA 1
ATOM 1709 C C . LEU A 1 224 ? 26.586 -3.930 -25.306 1.00 85.06 224 LEU A C 1
ATOM 1711 O O . LEU A 1 224 ? 26.153 -4.798 -24.543 1.00 85.06 224 LEU A O 1
ATOM 1715 N N . VAL A 1 225 ? 25.922 -3.563 -26.405 1.00 82.25 225 VAL A N 1
ATOM 1716 C CA . VAL A 1 225 ? 24.640 -4.162 -26.805 1.00 82.25 225 VAL A CA 1
ATOM 1717 C C . VAL A 1 225 ? 24.813 -5.632 -27.205 1.00 82.25 225 VAL A C 1
ATOM 1719 O O . VAL A 1 225 ? 23.994 -6.474 -26.811 1.00 82.25 225 VAL A O 1
ATOM 1722 N N . SER A 1 226 ? 25.882 -5.982 -27.927 1.00 82.38 226 SER A N 1
ATOM 1723 C CA . SER A 1 226 ? 26.168 -7.375 -28.293 1.00 82.38 226 SER A CA 1
ATOM 1724 C C . SER A 1 226 ? 26.480 -8.235 -27.060 1.00 82.38 226 SER A C 1
ATOM 1726 O O . SER A 1 226 ? 25.896 -9.306 -26.891 1.00 82.38 226 SER A O 1
ATOM 1728 N N . LEU A 1 227 ? 27.283 -7.733 -26.117 1.00 86.12 227 LEU A N 1
ATOM 1729 C CA . LEU A 1 227 ? 27.561 -8.422 -24.852 1.00 86.12 227 LEU A CA 1
ATOM 1730 C C . LEU A 1 227 ? 26.296 -8.617 -24.006 1.00 86.12 227 LEU A C 1
ATOM 1732 O O . LEU A 1 227 ? 26.053 -9.707 -23.482 1.00 86.12 227 LEU A O 1
ATOM 1736 N N . TYR A 1 228 ? 25.447 -7.592 -23.905 1.00 85.25 228 TYR A N 1
ATOM 1737 C CA . TYR A 1 228 ? 24.185 -7.684 -23.171 1.00 85.25 228 TYR A CA 1
ATOM 1738 C C . TYR A 1 228 ? 23.234 -8.724 -23.783 1.00 85.25 228 TYR A C 1
ATOM 1740 O O . TYR A 1 228 ? 22.624 -9.530 -23.069 1.00 85.25 228 TYR A O 1
ATOM 1748 N N . THR A 1 229 ? 23.107 -8.743 -25.111 1.00 80.56 229 THR A N 1
ATOM 1749 C CA . THR A 1 229 ? 22.253 -9.712 -25.814 1.00 80.56 229 THR A CA 1
ATOM 1750 C C . THR A 1 229 ? 22.800 -11.139 -25.705 1.00 80.56 229 THR A C 1
ATOM 1752 O O . THR A 1 229 ? 22.026 -12.051 -25.393 1.00 80.56 229 THR A O 1
ATOM 1755 N N . ALA A 1 230 ? 24.116 -11.330 -25.829 1.00 83.06 230 ALA A N 1
ATOM 1756 C CA . ALA A 1 230 ? 24.788 -12.612 -25.618 1.00 83.06 230 ALA A CA 1
ATOM 1757 C C . ALA A 1 230 ? 24.603 -13.140 -24.185 1.00 83.06 230 ALA A C 1
ATOM 1759 O O . ALA A 1 230 ? 24.269 -14.313 -23.989 1.00 83.06 230 ALA A O 1
ATOM 1760 N N . ALA A 1 231 ? 24.721 -12.277 -23.170 1.00 81.31 231 ALA A N 1
ATOM 1761 C CA . ALA A 1 231 ? 24.491 -12.649 -21.775 1.00 81.31 231 ALA A CA 1
ATOM 1762 C C . ALA A 1 231 ? 23.042 -13.113 -21.533 1.00 81.31 231 ALA A C 1
ATOM 1764 O O . ALA A 1 231 ? 22.804 -14.104 -20.834 1.00 81.31 231 ALA A O 1
ATOM 1765 N N . ARG A 1 232 ? 22.057 -12.446 -22.154 1.00 80.62 232 ARG A N 1
ATOM 1766 C CA . ARG A 1 232 ? 20.641 -12.851 -22.075 1.00 80.62 232 ARG A CA 1
ATOM 1767 C C . ARG A 1 232 ? 20.345 -14.165 -22.793 1.00 80.62 232 ARG A C 1
ATOM 1769 O O . ARG A 1 232 ? 19.527 -14.937 -22.298 1.00 80.62 232 ARG A O 1
ATOM 1776 N N . LEU A 1 233 ? 20.983 -14.430 -23.931 1.00 82.88 233 LEU A N 1
ATOM 1777 C CA . LEU A 1 233 ? 20.848 -15.707 -24.642 1.00 82.88 233 LEU A CA 1
ATOM 1778 C C . LEU A 1 233 ? 21.485 -16.851 -23.849 1.00 82.88 233 LEU A C 1
ATOM 1780 O O . LEU A 1 233 ? 20.869 -17.900 -23.667 1.00 82.88 233 LEU A O 1
ATOM 1784 N N . THR A 1 234 ? 22.675 -16.621 -23.296 1.00 80.75 234 THR A N 1
ATOM 1785 C CA . THR A 1 234 ? 23.400 -17.615 -22.494 1.00 80.75 234 THR A CA 1
ATOM 1786 C C . THR A 1 234 ? 22.628 -17.987 -21.228 1.00 80.75 234 THR A C 1
ATOM 1788 O O . THR A 1 234 ? 22.503 -19.168 -20.901 1.00 80.75 234 THR A O 1
ATOM 1791 N N . SER A 1 235 ? 22.060 -17.003 -20.522 1.00 79.25 235 SER A N 1
ATOM 1792 C CA . SER A 1 235 ? 21.242 -17.270 -19.333 1.00 79.25 235 SER A CA 1
ATOM 1793 C C . SER A 1 235 ? 19.962 -18.032 -19.679 1.00 79.25 235 SER A C 1
ATOM 1795 O O . SER A 1 235 ? 19.652 -19.022 -19.017 1.00 79.25 235 SER A O 1
ATOM 1797 N N . ALA A 1 236 ? 19.282 -17.652 -20.765 1.00 80.19 236 ALA A N 1
ATOM 1798 C CA . ALA A 1 236 ? 18.099 -18.350 -21.267 1.00 80.19 236 ALA A CA 1
ATOM 1799 C C . ALA A 1 236 ? 18.391 -19.814 -21.621 1.00 80.19 236 ALA A C 1
ATOM 1801 O O . ALA A 1 236 ? 17.612 -20.716 -21.314 1.00 80.19 236 ALA A O 1
ATOM 1802 N N . TRP A 1 237 ? 19.535 -20.063 -22.252 1.00 78.56 237 TRP A N 1
ATOM 1803 C CA . TRP A 1 237 ? 19.932 -21.399 -22.669 1.00 78.56 237 TRP A CA 1
ATOM 1804 C C . TRP A 1 237 ? 20.330 -22.281 -21.482 1.00 78.56 237 TRP A C 1
ATOM 1806 O O . TRP A 1 237 ? 19.915 -23.439 -21.407 1.00 78.56 237 TRP A O 1
ATOM 1816 N N . ARG A 1 238 ? 21.053 -21.722 -20.500 1.00 80.50 238 ARG A N 1
ATOM 1817 C CA . ARG A 1 238 ? 21.352 -22.405 -19.229 1.00 80.50 238 ARG A CA 1
ATOM 1818 C C . ARG A 1 238 ? 20.073 -22.777 -18.478 1.00 80.50 238 ARG A C 1
ATOM 1820 O O . ARG A 1 238 ? 19.979 -23.888 -17.966 1.00 80.50 238 ARG A O 1
ATOM 1827 N N . GLN A 1 239 ? 19.081 -21.886 -18.451 1.00 76.25 239 GLN A N 1
ATOM 1828 C CA . GLN A 1 239 ? 17.770 -22.159 -17.851 1.00 76.25 239 GLN A CA 1
ATOM 1829 C C . GLN A 1 239 ? 17.048 -23.310 -18.570 1.00 76.25 239 GLN A C 1
ATOM 1831 O O . GLN A 1 239 ? 16.589 -24.237 -17.911 1.00 76.25 239 GLN A O 1
ATOM 1836 N N . ARG A 1 240 ? 17.030 -23.315 -19.911 1.00 76.50 240 ARG A N 1
ATOM 1837 C CA . ARG A 1 240 ? 16.415 -24.392 -20.710 1.00 76.50 240 ARG A CA 1
ATOM 1838 C C . ARG A 1 240 ? 17.085 -25.753 -20.499 1.00 76.50 240 ARG A C 1
ATOM 1840 O O . ARG A 1 240 ? 16.403 -26.773 -20.464 1.00 76.50 240 ARG A O 1
ATOM 1847 N N . ARG A 1 241 ? 18.416 -25.788 -20.356 1.00 76.31 241 ARG A N 1
ATOM 1848 C CA . ARG A 1 241 ? 19.159 -27.025 -20.051 1.00 76.31 241 ARG A CA 1
ATOM 1849 C C . ARG A 1 241 ? 18.805 -27.585 -18.676 1.00 76.31 241 ARG A C 1
ATOM 1851 O O . ARG A 1 241 ? 18.591 -28.784 -18.564 1.00 76.31 241 ARG A O 1
ATOM 1858 N N . ARG A 1 242 ? 18.694 -26.725 -17.659 1.00 75.88 242 ARG A N 1
ATOM 1859 C CA . ARG A 1 242 ? 18.295 -27.137 -16.303 1.00 75.88 242 ARG A CA 1
ATOM 1860 C C . ARG A 1 242 ? 16.870 -27.687 -16.264 1.00 75.88 242 ARG A C 1
ATOM 1862 O O . ARG A 1 242 ? 16.657 -28.721 -15.650 1.00 75.88 242 ARG A O 1
ATOM 1869 N N . ALA A 1 243 ? 15.935 -27.057 -16.977 1.00 68.81 243 ALA A N 1
ATOM 1870 C CA . ALA A 1 243 ? 14.558 -27.544 -17.076 1.00 68.81 243 ALA A CA 1
ATOM 1871 C C . ALA A 1 243 ? 14.468 -28.930 -17.744 1.00 68.81 243 ALA A C 1
ATOM 1873 O O . ALA A 1 243 ? 13.731 -29.792 -17.283 1.00 68.81 243 ALA A O 1
ATOM 1874 N N . ARG A 1 244 ? 15.266 -29.179 -18.793 1.00 69.00 244 ARG A N 1
ATOM 1875 C CA . ARG A 1 244 ? 15.337 -30.498 -19.449 1.00 69.00 244 ARG A CA 1
ATOM 1876 C C . ARG A 1 244 ? 16.025 -31.567 -18.597 1.00 69.00 244 ARG A C 1
ATOM 1878 O O . ARG A 1 244 ? 15.602 -32.711 -18.635 1.00 69.00 244 ARG A O 1
ATOM 1885 N N . GLY A 1 245 ? 17.063 -31.198 -17.845 1.00 71.06 245 GLY A N 1
ATOM 1886 C CA . GLY A 1 245 ? 17.761 -32.121 -16.944 1.00 71.06 245 GLY A CA 1
ATOM 1887 C C . GLY A 1 245 ? 16.922 -32.522 -15.728 1.00 71.06 245 GLY A C 1
ATOM 1888 O O . GLY A 1 245 ? 16.937 -33.681 -15.343 1.00 71.06 245 GLY A O 1
ATOM 1889 N N . GLY A 1 246 ? 16.142 -31.590 -15.166 1.00 59.12 246 GLY A N 1
ATOM 1890 C CA . GLY A 1 246 ? 15.230 -31.883 -14.054 1.00 59.12 246 GLY A CA 1
ATOM 1891 C C . GLY A 1 246 ? 14.047 -32.772 -14.449 1.00 59.12 246 GLY A C 1
ATOM 1892 O O . GLY A 1 246 ? 13.621 -33.595 -13.651 1.00 59.12 246 GLY A O 1
ATOM 1893 N N . ALA A 1 247 ? 13.558 -32.659 -15.688 1.00 56.97 247 ALA A N 1
ATOM 1894 C CA . ALA A 1 247 ? 12.487 -33.517 -16.197 1.00 56.97 247 ALA A CA 1
ATOM 1895 C C . ALA A 1 247 ? 12.930 -34.977 -16.413 1.00 56.97 247 ALA A C 1
ATOM 1897 O O . ALA A 1 247 ? 12.111 -35.873 -16.274 1.00 56.97 247 ALA A O 1
ATOM 1898 N N . ALA A 1 248 ? 14.210 -35.215 -16.724 1.00 56.09 248 ALA A N 1
ATOM 1899 C CA . ALA A 1 248 ? 14.757 -36.564 -16.890 1.00 56.09 248 ALA A CA 1
ATOM 1900 C C . ALA A 1 248 ? 15.045 -37.266 -15.548 1.00 56.09 248 ALA A C 1
ATOM 1902 O O . ALA A 1 248 ? 14.941 -38.482 -15.465 1.00 56.09 248 ALA A O 1
ATOM 1903 N N . ALA A 1 249 ? 15.368 -36.506 -14.495 1.00 54.88 249 ALA A N 1
ATOM 1904 C CA . ALA A 1 249 ? 15.629 -37.041 -13.154 1.00 54.88 249 ALA A CA 1
ATOM 1905 C C . ALA A 1 249 ? 14.354 -37.347 -12.342 1.00 54.88 249 ALA A C 1
ATOM 1907 O O . ALA A 1 249 ? 14.439 -37.960 -11.288 1.00 54.88 249 ALA A O 1
ATOM 1908 N N . ALA A 1 250 ? 13.184 -36.888 -12.798 1.00 52.69 250 ALA A N 1
ATOM 1909 C CA . ALA A 1 250 ? 11.887 -37.157 -12.166 1.00 52.69 250 ALA A CA 1
ATOM 1910 C C . ALA A 1 250 ? 11.137 -38.347 -12.803 1.00 52.69 250 ALA A C 1
ATOM 1912 O O . ALA A 1 250 ? 9.999 -38.621 -12.432 1.00 52.69 250 ALA A O 1
ATOM 1913 N N . SER A 1 251 ? 11.747 -39.002 -13.797 1.00 52.03 251 SER A N 1
ATOM 1914 C CA . SER A 1 251 ? 11.198 -40.149 -14.534 1.00 52.03 251 SER A CA 1
ATOM 1915 C C . SER A 1 251 ? 11.949 -41.466 -14.281 1.00 52.03 251 SER A C 1
ATOM 1917 O O . SER A 1 251 ? 11.660 -42.452 -14.957 1.00 52.03 251 SER A O 1
ATOM 1919 N N . GLU A 1 252 ? 12.896 -41.470 -13.340 1.00 44.97 252 GLU A N 1
ATOM 1920 C CA . GLU A 1 252 ? 13.518 -42.661 -12.733 1.00 44.97 252 GLU A CA 1
ATOM 1921 C C . GLU A 1 252 ? 12.970 -42.852 -11.315 1.00 44.97 252 GLU A C 1
ATOM 1923 O O . GLU A 1 252 ? 12.762 -44.023 -10.928 1.00 44.97 252 GLU A O 1
#

Secondary structure (DSSP, 8-state):
----EEEEEEEETTEEEEEEEPPSS--TTGGG--S-HHHHHHHHHHTT--S-EEEEEE-SSEEEEEEEETTEEEEEEEEETTSPPPPHHHHHHHHHHHHHHTT-S--HHHHHHHH--S-HHHHHHHHHHHTTPPPPPTTBTTBS-SGGGSTT-EEE-TTSHHHHHHHHS--TTSPPP----S-----HHHHHHHHHHHHHHHHHHHHHHH-TT--HHHHHHHHHHHHHHHHHHHHHHHHHHHHHHHHHHT--

pLDDT: mean 76.01, std 15.69, range [34.59, 95.62]